Protein AF-A0A3D4M3N5-F1 (afdb_monomer)

Foldseek 3Di:
DPVVVVVVVVVVVVPPPPDDDDLPPQDWDWDAPDPRPFIATDGDDDDPFDKDKDKDFDDKQAPPVVRFIKTKIKIWIWTWDWDDDPFKIKIKIKIWIKIWIDRRVVSDTPDIDTFKIKIWMWMGGNPDPWPTDIDIWIGGWDWDDDNQWIKIFDRDGPPGPQDQTPVRDGDDDDDDDDPPSDGAIWTDDPNDTDGDQLLVLLVVLVVVCVVVVNPRVDPNSLRSNLSSLVPAQEDADLVSLLSLVCCLFPVPVPPRPCNVSSLNHLLSHPPSNLVSLVVDLVVDDPPDDCPDGPNVCSVVSNCVSVVVPPPD

Secondary structure (DSSP, 8-state):
--SHHHHHHHHHGGGS---SS-TT---EEEEEEGGGTEEEEEEPPP-SSEEEEEEEEEEEEEETTTTEEEEEEEEEEEEEEEEEETTEEEEEEEEEEEEEEEETTTTEEEEEEEEEEEEEEEEEESSS-PPPEEEEEEEEEEEEEETTEEEEEEEEEPPP--PBPTTS-B-PPPP---S-SS---EEEETTEEEEPPHHHHHHHHHHHHHHTTTTT--HHHHHHHHHHHHH-----SHHHHHHHHHHHHHS-TTT-TTHHHHHHHHHHTTTHHHHHHHHHHHT--TT--TTSTTTTHHHHHHHHHHHTT---

Nearest PDB structures (foldseek):
  7jmv-assembly1_A  TM=3.898E-01  e=4.113E+00  Madurella mycetomatis
  3aeh-assembly2_B  TM=3.696E-01  e=8.726E+00  Escherichia coli
  7ye4-assembly1_P  TM=2.125E-01  e=1.482E+00  Escherichia coli O157:H7
  4rlc-assembly1_A  TM=2.153E-01  e=6.321E+00  Pseudomonas aeruginosa

pLDDT: mean 70.07, std 19.37, range [29.98, 97.25]

Solvent-accessible surface area (backbone atoms only — not comparable to full-atom values): 18674 Å² total; per-residue (Å²): 144,75,68,73,70,59,54,59,57,56,66,68,58,71,82,77,78,89,83,81,91,60,101,79,61,76,53,66,49,75,48,68,42,84,92,67,76,43,75,46,78,42,85,50,78,93,63,102,43,55,71,49,72,49,78,39,83,76,52,71,50,73,40,80,91,76,73,48,57,35,38,32,30,44,33,44,34,44,31,47,37,75,51,81,54,100,47,34,40,39,42,39,42,35,37,40,31,30,44,35,33,28,34,66,93,74,71,38,80,74,46,74,48,78,37,32,39,42,38,40,40,41,40,42,46,80,80,50,101,56,78,71,47,68,52,72,47,49,37,51,43,46,74,41,82,50,101,90,44,46,41,38,31,58,72,44,71,53,80,75,78,76,66,64,46,102,84,72,49,72,79,80,78,87,84,89,81,75,75,74,97,62,75,60,42,33,38,66,56,96,94,41,76,45,76,50,56,44,66,60,49,43,51,51,54,51,53,51,30,66,73,52,72,54,78,60,78,40,70,57,53,54,50,43,41,49,54,28,54,71,71,52,60,65,60,82,54,63,68,61,47,43,49,51,51,48,41,63,47,66,49,59,69,88,80,42,85,56,54,64,55,54,51,50,26,41,61,62,15,59,68,54,36,52,54,33,48,53,51,49,63,73,62,63,58,90,89,60,46,79,89,37,80,55,57,36,48,50,62,56,53,45,47,57,67,59,63,72,75,73,87,120

Radius of gyration: 26.59 Å; Cα contacts (8 Å, |Δi|>4): 457; chains: 1; bounding box: 62×64×74 Å

Structure (mmCIF, N/CA/C/O backbone):
data_AF-A0A3D4M3N5-F1
#
_entry.id   AF-A0A3D4M3N5-F1
#
loop_
_atom_site.group_PDB
_atom_site.id
_atom_site.type_symbol
_atom_site.label_atom_id
_atom_site.label_alt_id
_atom_site.label_comp_id
_atom_site.label_asym_id
_atom_site.label_entity_id
_atom_site.label_seq_id
_atom_site.pdbx_PDB_ins_code
_atom_site.Cartn_x
_atom_site.Cartn_y
_atom_site.Cartn_z
_atom_site.occupancy
_atom_site.B_iso_or_equiv
_atom_site.auth_seq_id
_atom_site.auth_comp_id
_atom_site.auth_asym_id
_atom_site.auth_atom_id
_atom_site.pdbx_PDB_model_num
ATOM 1 N N . MET A 1 1 ? 1.320 -41.529 -36.536 1.00 43.53 1 MET A N 1
ATOM 2 C CA . MET A 1 1 ? 2.308 -41.116 -35.511 1.00 43.53 1 MET A CA 1
ATOM 3 C C . MET A 1 1 ? 3.563 -40.499 -36.162 1.00 43.53 1 MET A C 1
ATOM 5 O O . MET A 1 1 ? 4.662 -40.998 -35.994 1.00 43.53 1 MET A O 1
ATOM 9 N N . ARG A 1 2 ? 3.397 -39.430 -36.959 1.00 34.03 2 ARG A N 1
ATOM 10 C CA . ARG A 1 2 ? 4.489 -38.618 -37.557 1.00 34.03 2 ARG A CA 1
ATOM 11 C C . ARG A 1 2 ? 4.171 -37.109 -37.591 1.00 34.03 2 ARG A C 1
ATOM 13 O O . ARG A 1 2 ? 4.996 -36.324 -38.026 1.00 34.03 2 ARG A O 1
ATOM 20 N N . ILE A 1 3 ? 2.996 -36.708 -37.096 1.00 36.28 3 ILE A N 1
ATOM 21 C CA . ILE A 1 3 ? 2.504 -35.318 -37.125 1.00 36.28 3 ILE A CA 1
ATOM 22 C C . ILE A 1 3 ? 2.795 -34.582 -35.802 1.00 36.28 3 ILE A C 1
ATOM 24 O O . ILE A 1 3 ? 2.914 -33.365 -35.788 1.00 36.28 3 ILE A O 1
ATOM 28 N N . ILE A 1 4 ? 3.022 -35.310 -34.701 1.00 36.09 4 ILE A N 1
ATOM 29 C CA . ILE A 1 4 ? 3.271 -34.707 -33.378 1.00 36.09 4 ILE A CA 1
ATOM 30 C C . ILE A 1 4 ? 4.704 -34.151 -33.250 1.00 36.09 4 ILE A C 1
ATOM 32 O O . ILE A 1 4 ? 4.926 -33.217 -32.491 1.00 36.09 4 ILE A O 1
ATOM 36 N N . LEU A 1 5 ? 5.664 -34.638 -34.047 1.00 32.66 5 LEU A N 1
ATOM 37 C CA . LEU A 1 5 ? 7.053 -34.151 -34.000 1.00 32.66 5 LEU A CA 1
ATOM 38 C C . LEU A 1 5 ? 7.293 -32.855 -34.802 1.00 32.66 5 LEU A C 1
ATOM 40 O O . LEU A 1 5 ? 8.314 -32.208 -34.612 1.00 32.66 5 LEU A O 1
ATOM 44 N N . LEU A 1 6 ? 6.368 -32.463 -35.688 1.00 32.22 6 LEU A N 1
ATOM 45 C CA . LEU A 1 6 ? 6.485 -31.232 -36.485 1.00 32.22 6 LEU A CA 1
ATOM 46 C C . LEU A 1 6 ? 5.924 -29.998 -35.758 1.00 32.22 6 LEU A C 1
ATOM 48 O O . LEU A 1 6 ? 6.391 -28.891 -36.008 1.00 32.22 6 LEU A O 1
ATOM 52 N N . LEU A 1 7 ? 4.992 -30.176 -34.810 1.00 30.42 7 LEU A N 1
ATOM 53 C CA . LEU A 1 7 ? 4.483 -29.067 -33.991 1.00 30.42 7 LEU A CA 1
ATOM 54 C C . LEU A 1 7 ? 5.461 -28.639 -32.886 1.00 30.42 7 LEU A C 1
ATOM 56 O O . LEU A 1 7 ? 5.525 -27.456 -32.561 1.00 30.42 7 LEU A O 1
ATOM 60 N N . SER A 1 8 ? 6.261 -29.558 -32.340 1.00 33.53 8 SER A N 1
ATOM 61 C CA . SER A 1 8 ? 7.266 -29.213 -31.326 1.00 33.53 8 SER A CA 1
ATOM 62 C C . SER A 1 8 ? 8.456 -28.440 -31.907 1.00 33.53 8 SER A C 1
ATOM 64 O O . SER A 1 8 ? 9.025 -27.609 -31.207 1.00 33.53 8 SER A O 1
ATOM 66 N N . CYS A 1 9 ? 8.791 -28.612 -33.192 1.00 30.52 9 CYS A N 1
ATOM 67 C CA . CYS A 1 9 ? 9.812 -27.783 -33.847 1.00 30.52 9 CYS A CA 1
ATOM 68 C C . CYS A 1 9 ? 9.324 -26.361 -34.176 1.00 30.52 9 CYS A C 1
ATOM 70 O O . CYS A 1 9 ? 10.137 -25.443 -34.171 1.00 30.52 9 CYS A O 1
ATOM 72 N N . PHE A 1 10 ? 8.019 -26.149 -34.391 1.00 31.67 10 PHE A N 1
ATOM 73 C CA . PHE A 1 10 ? 7.458 -24.815 -34.659 1.00 31.67 10 PHE A CA 1
ATOM 74 C C . PHE A 1 10 ? 7.277 -23.954 -33.398 1.00 31.67 10 PHE A C 1
ATOM 76 O O . PHE A 1 10 ? 7.273 -22.727 -33.478 1.00 31.67 10 PHE A O 1
ATOM 83 N N . LEU A 1 11 ? 7.148 -24.574 -32.222 1.00 31.67 11 LEU A N 1
ATOM 84 C CA . LEU A 1 11 ? 7.019 -23.844 -30.954 1.00 31.67 11 LEU A CA 1
ATOM 85 C C . LEU A 1 11 ? 8.368 -23.379 -30.388 1.00 31.67 11 LEU A C 1
ATOM 87 O O . LEU A 1 11 ? 8.406 -22.391 -29.664 1.00 31.67 11 LEU A O 1
ATOM 91 N N . VAL A 1 12 ? 9.479 -24.018 -30.768 1.00 31.45 12 VAL A N 1
ATOM 92 C CA . VAL A 1 12 ? 10.830 -23.591 -30.353 1.00 31.45 12 VAL A CA 1
ATOM 93 C C . VAL A 1 12 ? 11.428 -22.554 -31.320 1.00 31.45 12 VAL A C 1
ATOM 95 O O . VAL A 1 12 ? 12.315 -21.798 -30.938 1.00 31.45 12 VAL A O 1
ATOM 98 N N . SER A 1 13 ? 10.914 -22.432 -32.551 1.00 32.66 13 SER A N 1
ATOM 99 C CA . SER A 1 13 ? 11.408 -21.458 -33.540 1.00 32.66 13 SER A CA 1
ATOM 100 C C . SER A 1 13 ? 10.752 -20.073 -3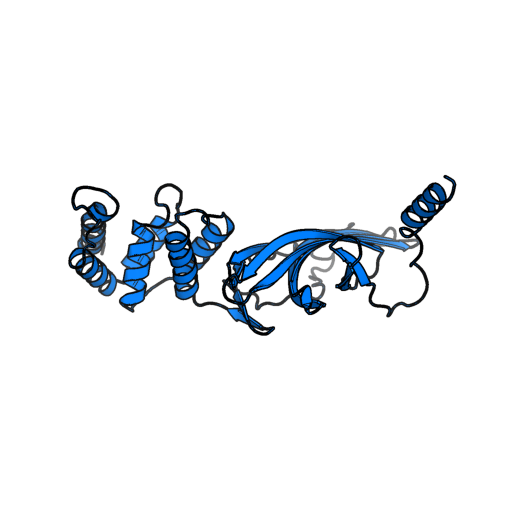3.476 1.00 32.66 13 SER A C 1
ATOM 102 O O . SER A 1 13 ? 11.202 -19.165 -34.167 1.00 32.66 13 SER A O 1
ATOM 104 N N . ASN A 1 14 ? 9.716 -19.873 -32.655 1.00 31.81 14 ASN A N 1
ATOM 105 C CA . ASN A 1 14 ? 9.062 -18.563 -32.516 1.00 31.81 14 ASN A CA 1
ATOM 106 C C . ASN A 1 14 ? 9.708 -17.645 -31.464 1.00 31.81 14 ASN A C 1
ATOM 108 O O . ASN A 1 14 ? 9.231 -16.534 -31.256 1.00 31.81 14 ASN A O 1
ATOM 112 N N . TYR A 1 15 ? 10.816 -18.057 -30.838 1.00 38.38 15 TYR A N 1
ATOM 113 C CA . TYR A 1 15 ? 11.542 -17.210 -29.884 1.00 38.38 15 TYR A CA 1
ATOM 114 C C . TYR A 1 15 ? 12.611 -16.304 -30.526 1.00 38.38 15 TYR A C 1
ATOM 116 O O . TYR A 1 15 ? 13.228 -15.509 -29.823 1.00 38.38 15 TYR A O 1
ATOM 124 N N . THR A 1 16 ? 12.860 -16.387 -31.841 1.00 39.41 16 THR A N 1
ATOM 125 C CA . THR A 1 16 ? 14.037 -15.726 -32.447 1.00 39.41 16 THR A CA 1
ATOM 126 C C . THR A 1 16 ? 13.825 -15.036 -33.796 1.00 39.41 16 THR A C 1
ATOM 128 O O . THR A 1 16 ? 14.804 -14.826 -34.501 1.00 39.41 16 THR A O 1
ATOM 131 N N . PHE A 1 17 ? 12.616 -14.599 -34.170 1.00 40.62 17 PHE A N 1
ATOM 132 C CA . 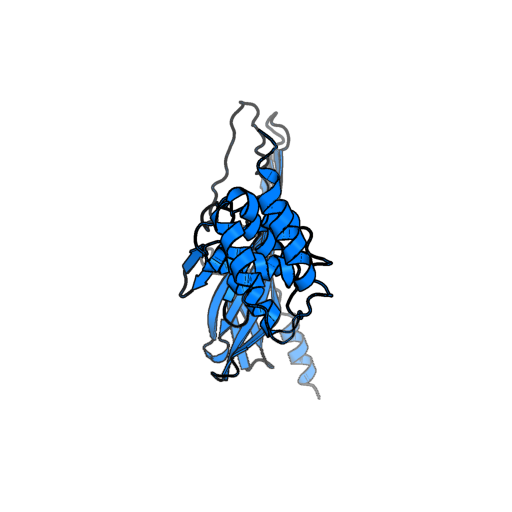PHE A 1 17 ? 12.462 -13.766 -35.379 1.00 40.62 17 PHE A CA 1
ATOM 133 C C . PHE A 1 17 ? 11.306 -12.748 -35.298 1.00 40.62 17 PHE A C 1
ATOM 135 O O . PHE A 1 17 ? 10.293 -12.854 -35.977 1.00 40.62 17 PHE A O 1
ATOM 142 N N . SER A 1 18 ? 11.484 -11.704 -34.484 1.00 35.44 18 SER A N 1
ATOM 143 C CA . SER A 1 18 ? 10.856 -10.387 -34.716 1.00 35.44 18 SER A CA 1
ATOM 144 C C . SER A 1 18 ? 11.834 -9.252 -34.385 1.00 35.44 18 SER A C 1
ATOM 146 O O . SER A 1 18 ? 11.548 -8.276 -33.698 1.00 35.44 18 SER A O 1
ATOM 148 N N . GLN A 1 19 ? 13.062 -9.387 -34.873 1.00 40.91 19 GLN A N 1
ATOM 149 C CA . GLN A 1 19 ? 13.983 -8.265 -34.969 1.00 40.91 19 GLN A CA 1
ATOM 150 C C . GLN A 1 19 ? 14.217 -8.048 -36.450 1.00 40.91 19 GLN A C 1
ATOM 152 O O . GLN A 1 19 ? 14.911 -8.850 -37.050 1.00 40.91 19 GLN A O 1
ATOM 157 N N . PHE A 1 20 ? 13.537 -7.072 -37.047 1.00 38.12 20 PHE A N 1
ATOM 158 C CA . PHE A 1 20 ? 14.061 -6.150 -38.058 1.00 38.12 20 PHE A CA 1
ATOM 159 C C . PHE A 1 20 ? 12.901 -5.326 -38.649 1.00 38.12 20 PHE A C 1
ATOM 161 O O . PHE A 1 20 ? 11.879 -5.865 -39.060 1.00 38.12 20 PHE A O 1
ATOM 168 N N . THR A 1 21 ? 13.126 -4.007 -38.654 1.00 37.22 21 THR A N 1
ATOM 169 C CA . THR A 1 21 ? 12.448 -2.942 -39.417 1.00 37.22 21 THR A CA 1
ATOM 170 C C . THR A 1 21 ? 11.012 -2.552 -39.050 1.00 37.22 21 THR A C 1
ATOM 172 O O . THR A 1 21 ? 10.111 -2.721 -39.860 1.00 37.22 21 THR A O 1
ATOM 175 N N . ASP A 1 22 ? 10.836 -1.915 -37.888 1.00 36.53 22 ASP A N 1
ATOM 176 C CA . ASP A 1 22 ? 10.133 -0.620 -37.781 1.00 36.53 22 ASP A CA 1
ATOM 177 C C . ASP A 1 22 ? 10.460 0.025 -36.411 1.00 36.53 22 ASP A C 1
ATOM 179 O O . ASP A 1 22 ? 10.082 -0.547 -35.382 1.00 36.53 22 ASP A O 1
ATOM 183 N N . PRO A 1 23 ? 11.175 1.170 -36.344 1.00 42.62 23 PRO A N 1
ATOM 184 C CA . PRO A 1 23 ? 11.467 1.862 -35.083 1.00 42.62 23 PRO A CA 1
ATOM 185 C C . PRO A 1 23 ? 10.220 2.425 -34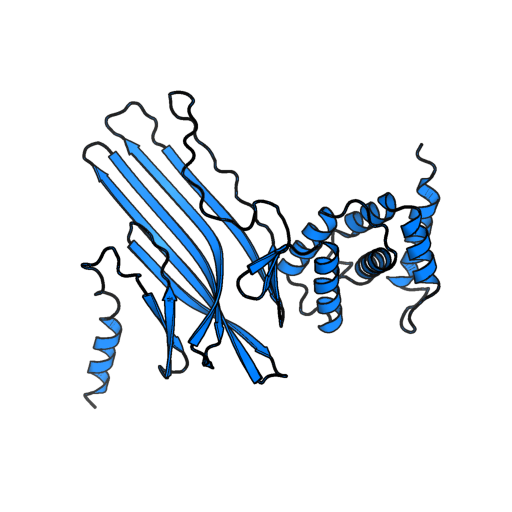.377 1.00 42.62 23 PRO A C 1
ATOM 187 O O . PRO A 1 23 ? 10.342 2.894 -33.249 1.00 42.62 23 PRO A O 1
ATOM 190 N N . HIS A 1 24 ? 9.035 2.348 -34.995 1.00 41.88 24 HIS A N 1
ATOM 191 C CA . HIS A 1 24 ? 7.764 2.763 -34.393 1.00 41.88 24 HIS A CA 1
ATOM 192 C C . HIS A 1 24 ? 6.778 1.616 -34.137 1.00 41.88 24 HIS A C 1
ATOM 194 O O . HIS A 1 24 ? 5.674 1.864 -33.648 1.00 41.88 24 HIS A O 1
ATOM 200 N N . SER A 1 25 ? 7.149 0.358 -34.413 1.00 41.91 25 SER A N 1
ATOM 201 C CA . SER A 1 25 ? 6.315 -0.766 -33.982 1.00 41.91 25 SER A CA 1
ATOM 202 C C . SER A 1 25 ? 6.441 -0.919 -32.468 1.00 41.91 25 SER A C 1
ATOM 204 O O . SER A 1 25 ? 7.484 -1.308 -31.938 1.00 41.91 25 SER A O 1
ATOM 206 N N . THR A 1 26 ? 5.374 -0.572 -31.750 1.00 52.38 26 THR A N 1
ATOM 207 C CA . THR A 1 26 ? 5.229 -0.904 -30.333 1.00 52.38 26 THR A CA 1
ATOM 208 C C . THR A 1 26 ? 5.393 -2.411 -30.231 1.00 52.38 26 THR A C 1
ATOM 210 O O . THR A 1 26 ? 4.543 -3.171 -30.696 1.00 52.38 26 THR A O 1
ATOM 213 N N . LYS A 1 27 ? 6.527 -2.866 -29.694 1.00 59.84 27 LYS A N 1
ATOM 214 C CA . LYS A 1 27 ? 6.731 -4.294 -29.485 1.00 59.84 27 LYS A CA 1
ATOM 215 C C . LYS A 1 27 ? 5.632 -4.745 -28.522 1.00 59.84 27 LYS A C 1
ATOM 217 O O . LYS A 1 27 ? 5.440 -4.149 -27.463 1.00 59.84 27 LYS A O 1
ATOM 222 N N . GLN A 1 28 ? 4.876 -5.760 -28.912 1.00 62.66 28 GLN A N 1
ATOM 223 C CA . GLN A 1 28 ? 3.835 -6.340 -28.074 1.00 62.66 28 GLN A CA 1
ATOM 224 C C . GLN A 1 28 ? 4.290 -7.727 -27.645 1.00 62.66 28 GLN A C 1
ATOM 226 O O . GLN A 1 28 ? 4.681 -8.548 -28.476 1.00 62.66 28 GLN A O 1
ATOM 231 N N . LEU A 1 29 ? 4.257 -7.978 -26.341 1.00 73.44 29 LEU A N 1
ATOM 232 C CA . LEU A 1 29 ? 4.400 -9.322 -25.798 1.00 73.44 29 LEU A CA 1
ATOM 233 C C . LEU A 1 29 ? 3.002 -9.932 -25.720 1.00 73.44 29 LEU A C 1
ATOM 235 O O . LEU A 1 29 ? 2.067 -9.245 -25.318 1.00 73.44 29 LEU A O 1
ATOM 239 N N . PHE A 1 30 ? 2.843 -11.202 -26.084 1.00 72.69 30 PHE A N 1
ATOM 240 C CA . PHE A 1 30 ? 1.561 -11.882 -25.939 1.00 72.69 30 PHE A CA 1
ATOM 241 C C . PHE A 1 30 ? 1.621 -12.953 -24.852 1.00 72.69 30 PHE A C 1
ATOM 243 O O . PHE A 1 30 ? 2.609 -13.673 -24.726 1.00 72.69 30 PHE A O 1
ATOM 250 N N . TYR A 1 31 ? 0.545 -13.070 -24.080 1.00 74.00 31 TYR A N 1
ATOM 251 C CA . TYR A 1 31 ? 0.346 -14.152 -23.116 1.00 74.00 31 TYR A CA 1
ATOM 252 C C . TYR A 1 31 ? -0.880 -14.955 -23.529 1.00 74.00 31 TYR A C 1
ATOM 254 O O . TYR A 1 31 ? -1.932 -14.374 -23.793 1.00 74.00 31 TYR A O 1
ATOM 262 N N . THR A 1 32 ? -0.749 -16.279 -23.576 1.00 70.38 32 THR A N 1
ATOM 263 C CA . THR A 1 32 ? -1.859 -17.194 -23.855 1.00 70.38 32 THR A CA 1
ATOM 264 C C . THR A 1 32 ? -2.346 -17.820 -22.552 1.00 70.38 32 THR A C 1
ATOM 266 O O . THR A 1 32 ? -1.618 -18.543 -21.874 1.00 70.38 32 THR A O 1
ATOM 269 N N . TYR A 1 33 ? -3.595 -17.539 -22.192 1.00 67.12 33 TYR A N 1
ATOM 270 C CA . TYR A 1 33 ? -4.273 -18.144 -21.051 1.00 67.12 33 TYR A CA 1
ATOM 271 C C . TYR A 1 33 ? -5.139 -19.331 -21.504 1.00 67.12 33 TYR A C 1
ATOM 273 O O . TYR A 1 33 ? -5.623 -19.370 -22.637 1.00 67.12 33 TYR A O 1
ATOM 281 N N . ASN A 1 34 ? -5.319 -20.313 -20.612 1.00 63.12 34 ASN A N 1
ATOM 282 C CA . ASN A 1 34 ? -6.232 -21.452 -20.778 1.00 63.12 34 ASN A CA 1
ATOM 283 C C . ASN A 1 34 ? -6.088 -22.236 -22.105 1.00 63.12 34 ASN A C 1
ATOM 285 O O . ASN A 1 34 ? -7.050 -22.447 -22.838 1.00 63.12 34 ASN A O 1
ATOM 289 N N . GLY A 1 35 ? -4.872 -22.673 -22.444 1.00 58.66 35 GLY A N 1
ATOM 290 C CA . GLY A 1 35 ? -4.667 -23.555 -23.602 1.00 58.66 35 GLY A CA 1
ATOM 291 C C . GLY A 1 35 ? -4.898 -22.888 -24.966 1.00 58.66 35 GLY A C 1
ATOM 292 O O . GLY A 1 35 ? -5.297 -23.571 -25.907 1.00 58.66 35 GLY A O 1
ATOM 293 N N . ASN A 1 36 ? -4.599 -21.585 -25.073 1.00 61.41 36 ASN A N 1
ATOM 294 C CA . ASN A 1 36 ? -4.666 -20.739 -26.279 1.00 61.41 36 ASN A CA 1
ATOM 295 C C . ASN A 1 36 ? -6.046 -20.154 -26.638 1.00 61.41 36 ASN A C 1
ATOM 297 O O . ASN A 1 36 ? -6.207 -19.678 -27.762 1.00 61.41 36 ASN A O 1
ATOM 301 N N . SER A 1 37 ? -7.039 -20.156 -25.739 1.00 62.22 37 SER A N 1
ATOM 302 C CA . SER A 1 37 ? -8.336 -19.512 -26.028 1.00 62.22 37 SER A CA 1
ATOM 303 C C . SER A 1 37 ? -8.280 -17.989 -25.908 1.00 62.22 37 SER A C 1
ATOM 305 O O . SER A 1 37 ? -8.913 -17.278 -26.692 1.00 62.22 37 SER A O 1
ATOM 307 N N . ASP A 1 38 ? -7.491 -17.482 -24.958 1.00 71.12 38 ASP A N 1
ATOM 308 C CA . ASP A 1 38 ? -7.439 -16.059 -24.643 1.00 71.12 38 ASP A CA 1
ATOM 309 C C . ASP A 1 38 ? -6.014 -15.532 -24.690 1.00 71.12 38 ASP A C 1
ATOM 311 O O . ASP A 1 38 ? -5.168 -15.865 -23.861 1.00 71.12 38 ASP A O 1
ATOM 315 N N . THR A 1 39 ? -5.759 -14.700 -25.697 1.00 76.38 39 THR A N 1
ATOM 316 C CA . THR A 1 39 ? -4.487 -14.006 -25.884 1.00 76.38 39 THR A CA 1
ATOM 317 C C . THR A 1 39 ? -4.612 -12.570 -25.397 1.00 76.38 39 THR A C 1
ATOM 319 O O . THR A 1 39 ? -5.476 -11.826 -25.869 1.00 76.38 39 THR A O 1
ATOM 322 N N . LEU A 1 40 ? -3.736 -12.182 -24.476 1.00 78.44 40 LEU A N 1
ATOM 323 C CA . LEU A 1 40 ? -3.540 -10.800 -24.050 1.00 78.44 40 LEU A CA 1
ATOM 324 C C . LEU A 1 40 ? -2.308 -10.202 -24.726 1.00 78.44 40 LEU A C 1
ATOM 326 O O . LEU A 1 40 ? -1.331 -10.915 -24.945 1.00 78.44 40 LEU A O 1
ATOM 330 N N . PHE A 1 41 ? -2.341 -8.896 -24.992 1.00 78.31 41 PHE A N 1
ATOM 331 C CA . PHE A 1 41 ? -1.227 -8.141 -25.566 1.00 78.31 41 PHE A CA 1
ATOM 332 C C . PHE A 1 41 ? -0.724 -7.113 -24.554 1.00 78.31 41 PHE A C 1
ATOM 334 O O . PHE A 1 41 ? -1.454 -6.208 -24.161 1.00 78.31 41 PHE A O 1
ATOM 341 N N . PHE A 1 42 ? 0.532 -7.254 -24.153 1.00 77.50 42 PHE A N 1
ATOM 342 C CA . PHE A 1 42 ? 1.209 -6.399 -23.190 1.00 77.50 42 PHE A CA 1
ATOM 343 C C . PHE A 1 42 ? 2.060 -5.380 -23.936 1.00 77.50 42 PHE A C 1
ATOM 345 O O . PHE A 1 42 ? 2.840 -5.735 -24.827 1.00 77.50 42 PHE A O 1
ATOM 352 N N . ASN A 1 43 ? 1.964 -4.119 -23.522 1.00 75.94 43 ASN A N 1
ATOM 353 C CA . ASN A 1 43 ? 2.835 -3.070 -24.036 1.00 75.94 43 ASN A CA 1
ATOM 354 C C . ASN A 1 43 ? 4.260 -3.292 -23.528 1.00 75.94 43 ASN A C 1
ATOM 356 O O . ASN A 1 43 ? 4.483 -3.414 -22.321 1.00 75.94 43 ASN A O 1
ATOM 360 N N . ILE A 1 44 ? 5.236 -3.337 -24.426 1.00 76.19 44 ILE A N 1
ATOM 361 C CA . ILE A 1 44 ? 6.646 -3.371 -24.045 1.00 76.19 44 ILE A CA 1
ATOM 362 C C . ILE A 1 44 ? 7.116 -1.918 -23.858 1.00 76.19 44 ILE A C 1
ATOM 364 O O . ILE A 1 44 ? 6.842 -1.094 -24.731 1.00 76.19 44 ILE A O 1
ATOM 368 N N . PRO A 1 45 ? 7.791 -1.578 -22.742 1.00 73.69 45 PRO A N 1
ATOM 369 C CA . PRO A 1 45 ? 8.355 -0.246 -22.550 1.00 73.69 45 PRO A CA 1
ATOM 370 C C . PRO A 1 45 ? 9.254 0.157 -23.720 1.00 73.69 45 PRO A C 1
ATOM 372 O O . PRO A 1 45 ? 10.049 -0.652 -24.206 1.00 73.69 45 PRO A O 1
ATOM 375 N N . GLU A 1 46 ? 9.155 1.412 -24.151 1.00 73.94 46 GLU A N 1
ATOM 376 C CA . GLU A 1 46 ? 10.076 1.947 -25.148 1.00 73.94 46 GLU A CA 1
ATOM 377 C C . GLU A 1 46 ? 11.487 2.008 -24.555 1.00 73.94 46 GLU A C 1
ATOM 379 O O . GLU A 1 46 ? 11.740 2.666 -23.546 1.00 73.94 46 GLU A O 1
ATOM 384 N N . PHE A 1 47 ? 12.413 1.287 -25.181 1.00 73.38 47 PHE A N 1
ATOM 385 C CA . PHE A 1 47 ? 13.812 1.248 -24.789 1.00 73.38 47 PHE A CA 1
ATOM 386 C C . PHE A 1 47 ? 14.674 1.195 -26.046 1.00 73.38 47 PHE A C 1
ATOM 388 O O . PHE A 1 47 ? 14.434 0.380 -26.937 1.00 73.38 47 PHE A O 1
ATOM 395 N N . ASN A 1 48 ? 15.709 2.035 -26.105 1.00 70.44 48 ASN A N 1
ATOM 396 C CA . ASN A 1 48 ? 16.605 2.154 -27.264 1.00 70.44 48 ASN A CA 1
ATOM 397 C C . ASN A 1 48 ? 17.558 0.954 -27.448 1.00 70.44 48 ASN A C 1
ATOM 399 O O . ASN A 1 48 ? 18.503 1.031 -28.230 1.00 70.44 48 ASN A O 1
ATOM 403 N N . GLY A 1 49 ? 17.323 -0.155 -26.744 1.00 80.25 49 GLY A N 1
ATOM 404 C CA . GLY A 1 49 ? 18.126 -1.370 -26.802 1.00 80.25 49 GLY A CA 1
ATOM 405 C C . GLY A 1 49 ? 17.300 -2.639 -26.981 1.00 80.25 49 GLY A C 1
ATOM 406 O O . GLY A 1 49 ? 16.125 -2.626 -27.357 1.00 80.25 49 GLY A O 1
ATOM 407 N N . LEU A 1 50 ? 17.944 -3.772 -26.711 1.00 80.25 50 LEU A N 1
ATOM 408 C CA . LEU A 1 50 ? 17.259 -5.054 -26.658 1.00 80.25 50 LEU A CA 1
ATOM 409 C C . LEU A 1 50 ? 16.558 -5.160 -25.311 1.00 80.25 50 LEU A C 1
ATOM 411 O O . LEU A 1 50 ? 17.208 -5.031 -24.281 1.00 80.25 50 LEU A O 1
ATOM 415 N N . LEU A 1 51 ? 15.248 -5.387 -25.335 1.00 83.81 51 LEU A N 1
ATOM 416 C CA . LEU A 1 51 ? 14.433 -5.626 -24.150 1.00 83.81 51 LEU A CA 1
ATOM 417 C C . LEU A 1 51 ? 13.789 -7.007 -24.290 1.00 83.81 51 LEU A C 1
ATOM 419 O O . LEU A 1 51 ? 13.126 -7.278 -25.294 1.00 83.81 51 LEU A O 1
ATOM 423 N N . THR A 1 52 ? 13.999 -7.877 -23.310 1.00 86.94 52 THR A N 1
ATOM 424 C CA . THR A 1 52 ? 13.300 -9.156 -23.165 1.00 86.94 52 THR A CA 1
ATOM 425 C C . THR A 1 52 ? 12.333 -9.038 -22.002 1.00 86.94 52 THR A C 1
ATOM 427 O O . THR A 1 52 ? 12.700 -8.517 -20.956 1.00 86.94 52 THR A O 1
ATOM 430 N N . CYS A 1 53 ? 11.090 -9.475 -22.177 1.00 88.94 53 CYS A N 1
ATOM 431 C CA . CYS A 1 53 ? 10.073 -9.390 -21.136 1.00 88.94 53 CYS A CA 1
ATOM 432 C C . CYS A 1 53 ? 9.449 -10.760 -20.901 1.00 88.94 53 CYS A C 1
ATOM 434 O O . CYS A 1 53 ? 9.041 -11.416 -21.856 1.00 88.94 53 CYS A O 1
ATOM 436 N N . ASP A 1 54 ? 9.310 -11.120 -19.632 1.00 89.12 54 ASP A N 1
ATOM 437 C CA . ASP A 1 54 ? 8.588 -12.299 -19.174 1.00 89.12 54 ASP A CA 1
ATOM 438 C C . ASP A 1 54 ? 7.328 -11.854 -18.426 1.00 89.12 54 ASP A C 1
ATOM 440 O O . ASP A 1 54 ? 7.359 -10.876 -17.675 1.00 89.12 54 ASP A O 1
ATOM 444 N N . VAL A 1 55 ? 6.214 -12.559 -18.631 1.00 87.88 55 VAL A N 1
ATOM 445 C CA . VAL A 1 55 ? 4.934 -12.292 -17.958 1.00 87.88 55 VAL A CA 1
ATOM 446 C C . VAL A 1 55 ? 4.501 -13.515 -17.169 1.00 87.88 55 VAL A C 1
ATOM 448 O O . VAL A 1 55 ? 4.454 -14.627 -17.694 1.00 87.88 55 VAL A O 1
ATOM 451 N N . GLN A 1 56 ? 4.133 -13.289 -15.914 1.00 87.62 56 GLN A N 1
ATOM 452 C CA . GLN A 1 56 ? 3.661 -14.307 -14.991 1.00 87.62 56 GLN A CA 1
ATOM 453 C C . GLN A 1 56 ? 2.306 -13.895 -14.413 1.00 87.62 56 GLN A C 1
ATOM 455 O O . GLN A 1 56 ? 2.178 -12.800 -13.877 1.00 87.62 56 GLN A O 1
ATOM 460 N N . LEU A 1 57 ? 1.301 -14.773 -14.482 1.00 85.06 57 LEU A N 1
ATOM 461 C CA . LEU A 1 57 ? 0.087 -14.628 -13.675 1.00 85.06 57 LEU A CA 1
ATOM 462 C C . LEU A 1 57 ? 0.444 -14.937 -12.220 1.00 85.06 57 LEU A C 1
ATOM 464 O O . LEU A 1 57 ? 0.961 -16.017 -11.934 1.00 85.06 57 LEU A O 1
ATOM 468 N N . ILE A 1 58 ? 0.182 -13.998 -11.323 1.00 82.81 58 ILE A N 1
ATOM 469 C CA . ILE A 1 58 ? 0.587 -14.101 -9.917 1.00 82.81 58 ILE A CA 1
ATOM 470 C C . ILE A 1 58 ? -0.593 -14.093 -8.951 1.00 82.81 58 ILE A C 1
ATOM 472 O O . ILE A 1 58 ? -0.443 -14.587 -7.840 1.00 82.81 58 ILE A O 1
ATOM 476 N N . ASP A 1 59 ? -1.746 -13.559 -9.363 1.00 77.56 59 ASP A N 1
ATOM 477 C CA . ASP A 1 59 ? -2.946 -13.531 -8.532 1.00 77.56 59 ASP A CA 1
ATOM 478 C C . ASP A 1 59 ? -4.225 -13.404 -9.375 1.00 77.56 59 ASP A C 1
ATOM 480 O O . ASP A 1 59 ? -4.193 -13.079 -10.568 1.00 77.56 59 ASP A O 1
ATOM 484 N N . THR A 1 60 ? -5.371 -13.689 -8.764 1.00 76.94 60 THR A N 1
ATOM 485 C CA . THR A 1 60 ? -6.705 -13.535 -9.350 1.00 76.94 60 THR A CA 1
ATOM 486 C C . THR A 1 60 ? -7.663 -12.967 -8.309 1.00 76.94 60 THR A C 1
ATOM 488 O O . THR A 1 60 ? -7.876 -13.555 -7.253 1.00 76.94 60 THR A O 1
ATOM 491 N N . ILE A 1 61 ? -8.292 -11.843 -8.639 1.00 71.81 61 ILE A N 1
ATOM 492 C CA . ILE A 1 61 ? -9.265 -11.155 -7.795 1.00 71.81 61 ILE A CA 1
ATOM 493 C C . ILE A 1 61 ? -10.664 -11.58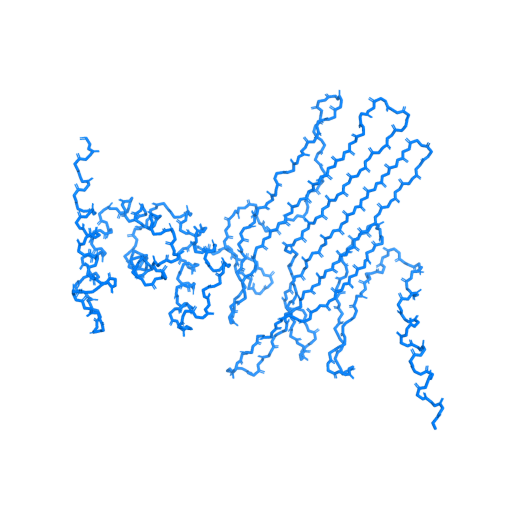0 -8.242 1.00 71.81 61 ILE A C 1
ATOM 495 O O . ILE A 1 61 ? -11.091 -11.279 -9.359 1.00 71.81 61 ILE A O 1
ATOM 499 N N . ASP A 1 62 ? -11.384 -12.291 -7.374 1.00 73.12 62 ASP A N 1
ATOM 500 C CA . ASP A 1 62 ? -12.753 -12.742 -7.641 1.00 73.12 62 ASP A CA 1
ATOM 501 C C . ASP A 1 62 ? -13.780 -11.840 -6.937 1.00 73.12 62 ASP A C 1
ATOM 503 O O . ASP A 1 62 ? -13.880 -11.788 -5.703 1.00 73.12 62 ASP A O 1
ATOM 507 N N . TYR A 1 63 ? -14.584 -11.136 -7.733 1.00 69.12 63 TYR A N 1
ATOM 508 C CA . TYR A 1 63 ? -15.723 -10.361 -7.258 1.00 69.12 63 TYR A CA 1
ATOM 509 C C . TYR A 1 63 ? -16.961 -11.255 -7.219 1.00 69.12 63 TYR A C 1
ATOM 511 O O . TYR A 1 63 ? -17.873 -11.126 -8.036 1.00 69.12 63 TYR A O 1
ATOM 519 N N . THR A 1 64 ? -17.024 -12.132 -6.218 1.00 57.16 64 THR A N 1
ATOM 520 C CA . THR A 1 64 ? -18.082 -13.148 -6.062 1.00 57.16 64 THR A CA 1
ATOM 521 C C . THR A 1 64 ? -19.518 -12.621 -6.165 1.00 57.16 64 THR A C 1
ATOM 523 O O . THR A 1 64 ? -20.415 -13.361 -6.555 1.00 57.16 64 THR A O 1
ATOM 526 N N . GLN A 1 65 ? -19.761 -11.344 -5.851 1.00 58.44 65 GLN A N 1
ATOM 527 C CA . GLN A 1 65 ? -21.087 -10.721 -5.955 1.00 58.44 65 GLN A CA 1
ATOM 528 C C . GLN A 1 65 ? -21.468 -10.289 -7.381 1.00 58.44 65 GLN A C 1
ATOM 530 O O . GLN A 1 65 ? -22.653 -10.220 -7.691 1.00 58.44 65 GLN A O 1
ATOM 535 N N . SER A 1 66 ? -20.494 -9.992 -8.244 1.00 71.06 66 SER A N 1
ATOM 536 C CA . SER A 1 66 ? -20.724 -9.575 -9.635 1.00 71.06 66 SER A CA 1
ATOM 537 C C . SER A 1 66 ? -20.365 -10.657 -10.654 1.00 71.06 66 SER A C 1
ATOM 539 O O . SER A 1 66 ? -20.664 -10.498 -11.835 1.00 71.06 66 SER A O 1
ATOM 541 N N . GLY A 1 67 ? -19.712 -11.740 -10.214 1.00 75.00 67 GLY A N 1
ATOM 542 C CA . GLY A 1 67 ? -19.180 -12.791 -11.083 1.00 75.00 67 GLY A CA 1
ATOM 543 C C . GLY A 1 67 ? -17.991 -12.339 -11.936 1.00 75.00 67 GLY A C 1
ATOM 544 O O . GLY A 1 67 ? -17.561 -13.079 -12.816 1.00 75.00 67 GLY A O 1
ATOM 545 N N . ARG A 1 68 ? -17.466 -11.129 -11.702 1.00 74.31 68 ARG A N 1
ATOM 546 C CA . ARG A 1 68 ? -16.327 -10.569 -12.432 1.00 74.31 68 ARG A CA 1
ATOM 547 C C . ARG A 1 68 ? -15.019 -11.100 -11.853 1.00 74.31 68 ARG A C 1
ATOM 549 O O . ARG A 1 68 ? -14.856 -11.131 -10.635 1.00 74.31 68 ARG A O 1
ATOM 556 N N . LYS A 1 69 ? -14.069 -11.442 -12.723 1.00 78.69 69 LYS A N 1
ATOM 557 C CA . LYS A 1 69 ? -12.707 -11.825 -12.339 1.00 78.69 69 LYS A CA 1
ATOM 558 C C . LYS A 1 69 ? -11.696 -10.862 -12.931 1.00 78.69 69 LYS A C 1
ATOM 560 O O . LYS A 1 69 ? -11.775 -10.511 -14.108 1.00 78.69 69 LYS A O 1
ATOM 565 N N . GLU A 1 70 ? -10.746 -10.447 -12.112 1.00 80.69 70 GLU A N 1
ATOM 566 C CA . GLU A 1 70 ? -9.595 -9.667 -12.545 1.00 80.69 70 GLU A CA 1
ATOM 567 C C . GLU A 1 70 ? -8.321 -10.470 -12.306 1.00 80.69 70 GLU A C 1
ATOM 569 O O . GLU A 1 70 ? -8.206 -11.218 -11.338 1.00 80.69 70 GLU A O 1
ATOM 574 N N . TYR A 1 71 ? -7.366 -10.343 -13.216 1.00 83.00 71 TYR A N 1
ATOM 575 C CA . TYR A 1 71 ? -6.158 -11.156 -13.236 1.00 83.00 71 TYR A CA 1
ATOM 576 C C . TYR A 1 71 ? -4.952 -10.254 -13.084 1.00 83.00 71 TYR A C 1
ATOM 578 O O . TYR A 1 71 ? -4.829 -9.260 -13.803 1.00 83.00 71 TYR A O 1
ATOM 586 N N . VAL A 1 72 ? -4.073 -10.605 -12.152 1.00 79.94 72 VAL A N 1
ATOM 587 C CA . VAL A 1 72 ? -2.894 -9.812 -11.823 1.00 79.94 72 VAL A CA 1
ATOM 588 C C . VAL A 1 72 ? -1.675 -10.481 -12.431 1.00 79.94 72 VAL A C 1
ATOM 590 O O . VAL A 1 72 ? -1.330 -11.617 -12.101 1.00 79.94 72 VAL A O 1
ATOM 593 N N . PHE A 1 73 ? -1.002 -9.754 -13.309 1.00 85.00 73 PHE A N 1
ATOM 594 C CA . PHE A 1 73 ? 0.209 -10.188 -13.978 1.00 85.00 73 PHE A CA 1
ATOM 595 C C . PHE A 1 73 ? 1.414 -9.410 -13.462 1.00 85.00 73 PHE A C 1
ATOM 597 O O . PHE A 1 73 ? 1.357 -8.195 -13.295 1.00 85.00 73 PHE A O 1
ATOM 604 N N . LEU A 1 74 ? 2.525 -10.111 -13.267 1.00 84.38 74 LEU A N 1
ATOM 605 C CA . LEU A 1 74 ? 3.848 -9.539 -13.091 1.00 84.38 74 LEU A CA 1
ATOM 606 C C . LEU A 1 74 ? 4.602 -9.642 -14.414 1.00 84.38 74 LEU A C 1
ATOM 608 O O . LEU A 1 74 ? 4.893 -10.738 -14.890 1.00 84.38 74 LEU A O 1
ATOM 612 N N . LYS A 1 75 ? 4.955 -8.496 -14.986 1.00 88.25 75 LYS A N 1
ATOM 613 C CA . LYS A 1 75 ? 5.823 -8.382 -16.153 1.00 88.25 75 LYS A CA 1
ATOM 614 C C . LYS A 1 75 ? 7.218 -7.968 -15.706 1.00 88.25 75 LYS A C 1
ATOM 616 O O . LYS A 1 75 ? 7.376 -6.913 -15.099 1.00 88.25 75 LYS A O 1
ATOM 621 N N . THR A 1 76 ? 8.226 -8.772 -16.021 1.00 89.44 76 THR A N 1
ATOM 622 C CA . THR A 1 76 ? 9.637 -8.455 -15.768 1.00 89.44 76 THR A CA 1
ATOM 623 C C . THR A 1 76 ? 10.348 -8.274 -17.096 1.00 89.44 76 THR A C 1
ATOM 625 O O . THR A 1 76 ? 10.487 -9.228 -17.851 1.00 89.44 76 THR A O 1
ATOM 628 N N . CYS A 1 77 ? 10.800 -7.058 -17.378 1.00 88.19 77 CYS A N 1
ATOM 629 C CA . CYS A 1 77 ? 11.567 -6.726 -18.567 1.00 88.19 77 CYS A CA 1
ATOM 630 C C . CYS A 1 77 ? 13.038 -6.497 -18.212 1.00 88.19 77 CYS A C 1
ATOM 632 O O . CYS A 1 77 ? 13.341 -5.685 -17.342 1.00 88.19 77 CYS A O 1
ATOM 634 N N . ASN A 1 78 ? 13.948 -7.181 -18.898 1.00 89.94 78 ASN A N 1
ATOM 635 C CA . ASN A 1 78 ? 15.389 -6.985 -18.801 1.00 89.94 78 ASN A CA 1
ATOM 636 C C . ASN A 1 78 ? 15.896 -6.389 -20.112 1.00 89.94 78 ASN A C 1
ATOM 638 O O . ASN A 1 78 ? 15.595 -6.882 -21.198 1.00 89.94 78 ASN A O 1
ATOM 642 N N . GLY A 1 79 ? 16.631 -5.293 -20.005 1.00 87.12 79 GLY A N 1
ATOM 643 C CA . GLY A 1 79 ? 17.101 -4.487 -21.111 1.00 87.12 79 GLY A CA 1
ATOM 644 C C . GLY A 1 79 ? 18.604 -4.374 -21.093 1.00 87.12 79 GLY A C 1
ATOM 645 O O . GLY A 1 79 ? 19.205 -4.160 -20.044 1.00 87.12 79 GLY A O 1
ATOM 646 N N . TRP A 1 80 ? 19.204 -4.483 -22.268 1.00 84.81 80 TRP A N 1
ATOM 647 C CA . TRP A 1 80 ? 20.609 -4.181 -22.449 1.00 84.81 80 TRP A CA 1
ATOM 648 C C . TRP A 1 80 ? 20.804 -3.294 -23.671 1.00 84.81 80 TRP A C 1
ATOM 650 O O . TRP A 1 80 ? 20.258 -3.540 -24.753 1.00 84.81 80 TRP A O 1
ATOM 660 N N . PHE A 1 81 ? 21.592 -2.245 -23.483 1.00 83.06 81 PHE A N 1
ATOM 661 C CA . PHE A 1 81 ? 21.989 -1.327 -24.531 1.00 83.06 81 PHE A CA 1
ATOM 662 C C . PHE A 1 81 ? 23.483 -1.051 -24.422 1.00 83.06 81 PHE A C 1
ATOM 664 O O . PHE A 1 81 ? 23.983 -0.675 -23.365 1.00 83.06 81 PHE A O 1
ATOM 671 N N . GLY A 1 82 ? 24.196 -1.237 -25.529 1.00 80.69 82 GLY A N 1
ATOM 672 C CA . GLY A 1 82 ? 25.617 -0.941 -25.629 1.00 80.69 82 GLY A CA 1
ATOM 673 C C . GLY A 1 82 ? 25.898 -0.059 -26.837 1.00 80.69 82 GLY A C 1
ATOM 674 O O . GLY A 1 82 ? 25.432 -0.365 -27.936 1.00 80.69 82 GLY A O 1
ATOM 675 N N . ARG A 1 83 ? 26.686 1.005 -26.666 1.00 77.94 83 ARG A N 1
ATOM 676 C CA . ARG A 1 83 ? 27.283 1.746 -27.786 1.00 77.94 83 ARG A CA 1
ATOM 677 C C . ARG A 1 83 ? 28.788 1.729 -27.655 1.00 77.94 83 ARG A C 1
ATOM 679 O O . ARG A 1 83 ? 29.324 2.219 -26.671 1.00 77.94 83 ARG A O 1
ATOM 686 N N . ASN A 1 84 ? 29.454 1.249 -28.695 1.00 80.56 84 ASN A N 1
ATOM 687 C CA . ASN A 1 84 ? 30.905 1.268 -28.774 1.00 80.56 84 ASN A CA 1
ATOM 688 C C . ASN A 1 84 ? 31.311 2.222 -29.896 1.00 80.56 84 ASN A C 1
ATOM 690 O O . ASN A 1 84 ? 30.876 2.071 -31.038 1.00 80.56 84 ASN A O 1
ATOM 694 N N . GLY A 1 85 ? 32.138 3.204 -29.565 1.00 78.12 85 GLY A N 1
ATOM 695 C CA . GLY A 1 85 ? 32.820 4.071 -30.515 1.00 78.12 85 GLY A CA 1
ATOM 696 C C . GLY A 1 85 ? 34.331 3.886 -30.432 1.00 78.12 85 GLY A C 1
ATOM 697 O O . GLY A 1 85 ? 34.853 3.269 -29.509 1.00 78.12 85 GLY A O 1
ATOM 698 N N . ALA A 1 86 ? 35.065 4.468 -31.382 1.00 72.38 86 ALA A N 1
ATOM 699 C CA . ALA A 1 86 ? 36.531 4.384 -31.405 1.00 72.38 86 ALA A CA 1
ATOM 700 C C . ALA A 1 86 ? 37.196 4.943 -30.131 1.00 72.38 86 ALA A C 1
ATOM 702 O O . ALA A 1 86 ? 38.311 4.563 -29.790 1.00 72.38 86 ALA A O 1
ATOM 703 N N . THR A 1 87 ? 36.518 5.858 -29.437 1.00 73.31 87 THR A N 1
ATOM 704 C CA . THR A 1 87 ? 37.033 6.549 -28.251 1.00 73.31 87 THR A CA 1
ATOM 705 C C . THR A 1 87 ? 36.090 6.472 -27.057 1.00 73.31 87 THR A C 1
ATOM 707 O O . THR A 1 87 ? 36.350 7.147 -26.062 1.00 73.31 87 THR A O 1
ATOM 710 N N . PHE A 1 88 ? 35.010 5.686 -27.128 1.00 71.12 88 PHE A N 1
ATOM 711 C CA . PHE A 1 88 ? 34.059 5.561 -26.027 1.00 71.12 88 PHE A CA 1
ATOM 712 C C . PHE A 1 88 ? 33.362 4.198 -25.974 1.00 71.12 88 PHE A C 1
ATOM 714 O O . PHE A 1 88 ? 33.231 3.526 -26.994 1.00 71.12 88 PHE A O 1
ATOM 721 N N . SER A 1 89 ? 32.901 3.813 -24.786 1.00 74.25 89 SER A N 1
ATOM 722 C CA . SER A 1 89 ? 32.069 2.631 -24.554 1.00 74.25 89 SER A CA 1
ATOM 723 C C . SER A 1 89 ? 30.980 2.988 -23.552 1.00 74.25 89 SER A C 1
ATOM 725 O O . SER A 1 89 ? 31.290 3.428 -22.446 1.00 74.25 89 SER A O 1
ATOM 727 N N . ASP A 1 90 ? 29.728 2.767 -23.934 1.00 73.31 90 ASP A N 1
ATOM 728 C CA . ASP A 1 90 ? 28.557 3.007 -23.099 1.00 73.31 90 ASP A CA 1
ATOM 729 C C . ASP A 1 90 ? 27.841 1.677 -22.909 1.00 73.31 90 ASP A C 1
ATOM 731 O O . ASP A 1 90 ? 27.476 1.032 -23.895 1.00 73.31 90 ASP A O 1
ATOM 735 N N . HIS A 1 91 ? 27.587 1.294 -21.664 1.00 78.56 91 HIS A N 1
ATOM 736 C CA . HIS A 1 91 ? 26.764 0.136 -21.334 1.00 78.56 91 HIS A CA 1
ATOM 737 C C . HIS A 1 91 ? 25.646 0.559 -20.401 1.00 78.56 91 HIS A C 1
ATOM 739 O O . HIS A 1 91 ? 25.903 1.212 -19.394 1.00 78.56 91 HIS A O 1
ATOM 745 N N . VAL A 1 92 ? 24.424 0.169 -20.743 1.00 74.94 92 VAL A N 1
ATOM 746 C CA . VAL A 1 92 ? 23.226 0.371 -19.939 1.00 74.94 92 VAL A CA 1
ATOM 747 C C . VAL A 1 92 ? 22.544 -0.975 -19.753 1.00 74.94 92 VAL A C 1
ATOM 749 O O . VAL A 1 92 ? 22.164 -1.625 -20.730 1.00 74.94 92 VAL A O 1
ATOM 752 N N . GLU A 1 93 ? 22.383 -1.380 -18.500 1.00 81.44 93 GLU A N 1
ATOM 753 C CA . GLU A 1 93 ? 21.529 -2.496 -18.106 1.00 81.44 93 GLU A CA 1
ATOM 754 C C . GLU A 1 93 ? 20.293 -1.942 -17.404 1.00 81.44 93 GLU A C 1
ATOM 756 O O . GLU A 1 93 ? 20.372 -1.013 -16.599 1.00 81.44 93 GLU A O 1
ATOM 761 N N . LEU A 1 94 ? 19.145 -2.510 -17.741 1.00 82.31 94 LEU A N 1
ATOM 762 C CA . LEU A 1 94 ? 17.849 -2.069 -17.274 1.00 82.31 94 LEU A CA 1
ATOM 763 C C . LEU A 1 94 ? 17.044 -3.272 -16.795 1.00 82.31 94 LEU A C 1
ATOM 765 O O . LEU A 1 94 ? 16.905 -4.252 -17.519 1.00 82.31 94 LEU A O 1
ATOM 769 N N . ARG A 1 95 ? 16.438 -3.190 -15.616 1.00 84.44 95 ARG A N 1
ATOM 770 C CA . ARG A 1 95 ? 15.427 -4.152 -15.173 1.00 84.44 95 ARG A CA 1
ATOM 771 C C . ARG A 1 95 ? 14.180 -3.407 -14.741 1.00 84.44 95 ARG A C 1
ATOM 773 O O . ARG A 1 95 ? 14.230 -2.624 -13.805 1.00 84.44 95 ARG A O 1
ATOM 780 N N . ILE A 1 96 ? 13.065 -3.674 -15.408 1.00 82.00 96 ILE A N 1
ATOM 781 C CA . ILE A 1 96 ? 11.755 -3.089 -15.123 1.00 82.00 96 ILE A CA 1
ATOM 782 C C . ILE A 1 96 ? 10.839 -4.200 -14.634 1.00 82.00 96 ILE A C 1
ATOM 784 O O . ILE A 1 96 ? 10.689 -5.216 -15.311 1.00 82.00 96 ILE A O 1
ATOM 788 N N . LYS A 1 97 ? 10.174 -3.998 -13.499 1.00 82.50 97 LYS A N 1
ATOM 789 C CA . LYS A 1 97 ? 9.055 -4.845 -13.085 1.00 82.50 97 LYS A CA 1
ATOM 790 C C . LYS A 1 97 ? 7.767 -4.037 -13.060 1.00 82.50 97 LYS A C 1
ATOM 792 O O . LYS A 1 97 ? 7.711 -2.970 -12.451 1.00 82.50 97 LYS A O 1
ATOM 797 N N . THR A 1 98 ? 6.729 -4.566 -13.691 1.00 81.69 98 THR A N 1
ATOM 798 C CA . THR A 1 98 ? 5.425 -3.921 -13.842 1.00 81.69 98 THR A CA 1
ATOM 799 C C . THR A 1 98 ? 4.329 -4.891 -13.422 1.00 81.69 98 THR A C 1
ATOM 801 O O . THR A 1 98 ? 4.287 -6.014 -13.917 1.00 81.69 98 THR A O 1
ATOM 804 N N . TYR A 1 99 ? 3.433 -4.464 -12.536 1.00 79.62 99 TYR A N 1
ATOM 805 C CA . TYR A 1 99 ? 2.169 -5.162 -12.313 1.00 79.62 99 TYR A CA 1
ATOM 806 C C . TYR A 1 99 ? 1.146 -4.678 -13.328 1.00 79.62 99 TYR A C 1
ATOM 808 O O . TYR A 1 99 ? 1.039 -3.475 -13.561 1.00 79.62 99 TYR A O 1
ATOM 816 N N . GLU A 1 100 ? 0.369 -5.588 -13.897 1.00 82.31 100 GLU A N 1
ATOM 817 C CA . GLU A 1 100 ? -0.777 -5.253 -14.733 1.00 82.31 100 GLU A CA 1
ATOM 818 C C . GLU A 1 100 ? -2.013 -6.011 -14.268 1.00 82.31 100 GLU A C 1
ATOM 820 O O . GLU A 1 100 ? -1.937 -7.208 -14.004 1.00 82.31 100 GLU A O 1
ATOM 825 N N . ILE A 1 101 ? -3.153 -5.324 -14.187 1.00 77.94 101 ILE A N 1
ATOM 826 C CA . ILE A 1 101 ? -4.437 -5.946 -13.849 1.00 77.94 101 ILE A CA 1
ATOM 827 C C . ILE A 1 101 ? -5.334 -5.911 -15.073 1.00 77.94 101 ILE A C 1
ATOM 829 O O . ILE A 1 101 ? -5.500 -4.867 -15.711 1.00 77.94 101 ILE A O 1
ATOM 833 N N . TRP A 1 102 ? -5.915 -7.061 -15.386 1.00 83.69 102 TRP A N 1
ATOM 834 C CA . TRP A 1 102 ? -6.686 -7.287 -16.597 1.00 83.69 102 TRP A CA 1
ATOM 835 C C . TRP A 1 102 ? -8.071 -7.854 -16.285 1.00 83.69 102 TRP A C 1
ATOM 837 O O . TRP A 1 102 ? -8.215 -8.772 -15.482 1.00 83.69 102 TRP A O 1
ATOM 847 N N . ASP A 1 103 ? -9.083 -7.341 -16.985 1.00 80.75 103 ASP A N 1
ATOM 848 C CA . ASP A 1 103 ? -10.378 -8.007 -17.154 1.00 80.75 103 ASP A CA 1
ATOM 849 C C . ASP A 1 103 ? -10.228 -8.946 -18.362 1.00 80.75 103 ASP A C 1
ATOM 851 O O . ASP A 1 103 ? -10.213 -8.478 -19.508 1.00 80.75 103 ASP A O 1
ATOM 855 N N . LEU A 1 104 ? -10.004 -10.245 -18.109 1.00 80.88 104 LEU A N 1
ATOM 856 C CA . LEU A 1 104 ? -9.734 -11.221 -19.176 1.00 80.88 104 LEU A CA 1
ATOM 857 C C . LEU A 1 104 ? -10.930 -11.393 -20.109 1.00 80.88 104 LEU A C 1
ATOM 859 O O . LEU A 1 104 ? -10.737 -11.437 -21.324 1.00 80.88 104 LEU A O 1
ATOM 863 N N . ASP A 1 105 ? -12.146 -11.408 -19.563 1.00 79.88 105 ASP A N 1
ATOM 864 C CA . ASP A 1 105 ? -13.374 -11.585 -20.344 1.00 79.88 105 ASP A CA 1
ATOM 865 C C . ASP A 1 105 ? -13.539 -10.460 -21.372 1.00 79.88 105 ASP A C 1
ATOM 867 O O . ASP A 1 105 ? -13.927 -10.687 -22.519 1.00 79.88 105 ASP A O 1
ATOM 871 N N . LYS A 1 106 ? -13.189 -9.228 -20.981 1.00 82.62 106 LYS A N 1
ATOM 872 C CA . LYS A 1 106 ? -13.232 -8.053 -21.864 1.00 82.62 106 LYS A CA 1
ATOM 873 C C . LYS A 1 106 ? -11.928 -7.794 -22.615 1.00 82.62 106 LYS A C 1
ATOM 875 O O . LYS A 1 106 ? -11.878 -6.842 -23.393 1.00 82.62 106 LYS A O 1
ATOM 880 N N . LYS A 1 107 ? -10.875 -8.581 -22.365 1.00 81.75 107 LYS A N 1
ATOM 881 C CA . LYS A 1 107 ? -9.513 -8.397 -22.906 1.00 81.75 107 LYS A CA 1
ATOM 882 C C . LYS A 1 107 ? -9.011 -6.961 -22.739 1.00 81.75 107 LYS A C 1
ATOM 884 O O . LYS A 1 107 ? -8.401 -6.388 -23.640 1.00 81.75 107 LYS A O 1
ATOM 889 N N . LYS A 1 108 ? -9.308 -6.361 -21.584 1.00 81.00 108 LYS A N 1
ATOM 890 C CA . LYS A 1 108 ? -9.026 -4.952 -21.302 1.00 81.00 108 LYS A CA 1
ATOM 891 C C . LYS A 1 108 ? -8.066 -4.832 -20.127 1.00 81.00 108 LYS A C 1
ATOM 893 O O . LYS A 1 108 ? -8.380 -5.279 -19.024 1.00 81.00 108 LYS A O 1
ATOM 898 N N . GLN A 1 109 ? -6.939 -4.161 -20.356 1.00 80.19 109 GLN A N 1
ATOM 899 C CA . GLN A 1 109 ? -6.057 -3.724 -19.280 1.00 80.19 109 GLN A CA 1
ATOM 900 C C . GLN A 1 109 ? -6.800 -2.681 -18.446 1.00 80.19 109 GLN A C 1
ATOM 902 O O . GLN A 1 109 ? -7.263 -1.661 -18.963 1.00 80.19 109 GLN A O 1
ATOM 907 N N . LEU A 1 110 ? -6.933 -2.950 -17.156 1.00 70.88 110 LEU A N 1
ATOM 908 C CA . LEU A 1 110 ? -7.549 -2.042 -16.197 1.00 70.88 110 LEU A CA 1
ATOM 909 C C . LEU A 1 110 ? -6.495 -1.147 -15.554 1.00 70.88 110 LEU A C 1
ATOM 911 O O . LEU A 1 110 ? -6.750 0.029 -15.311 1.00 70.88 110 LEU A O 1
ATOM 915 N N . PHE A 1 111 ? -5.309 -1.707 -15.306 1.00 69.69 111 PHE A N 1
ATOM 916 C CA . PHE A 1 111 ? -4.240 -1.056 -14.561 1.00 69.69 111 PHE A CA 1
ATOM 917 C C . PHE A 1 111 ? -2.862 -1.546 -15.009 1.00 69.69 111 PHE A C 1
ATOM 919 O O . PHE A 1 111 ? -2.705 -2.708 -15.378 1.00 69.69 111 PHE A O 1
ATOM 926 N N . SER A 1 112 ? -1.864 -0.664 -14.948 1.00 73.75 112 SER A N 1
ATOM 927 C CA . SER A 1 112 ? -0.447 -1.003 -15.090 1.00 73.75 112 SER A CA 1
ATOM 928 C C . SER A 1 112 ? 0.393 -0.074 -14.219 1.00 73.75 112 SER A C 1
ATOM 930 O O . SER A 1 112 ? 0.159 1.135 -14.213 1.00 73.75 112 SER A O 1
ATOM 932 N N . ALA A 1 113 ? 1.354 -0.626 -13.480 1.00 68.56 113 ALA A N 1
ATOM 933 C CA . ALA A 1 113 ? 2.239 0.143 -12.613 1.00 68.56 113 ALA A CA 1
ATOM 934 C C . ALA A 1 113 ? 3.637 -0.484 -12.517 1.00 68.56 113 ALA A C 1
ATOM 936 O O . ALA A 1 113 ? 3.786 -1.647 -12.140 1.00 68.56 113 ALA A O 1
ATOM 937 N N . THR A 1 114 ? 4.664 0.305 -12.837 1.00 73.50 114 THR A N 1
ATOM 938 C CA . THR A 1 114 ? 6.082 -0.087 -12.795 1.00 73.50 114 THR A CA 1
ATOM 939 C C . THR A 1 114 ? 6.675 0.101 -11.405 1.00 73.50 114 THR A C 1
ATOM 941 O O . THR A 1 114 ? 7.075 1.201 -11.048 1.00 73.50 114 THR A O 1
ATOM 944 N N . PHE A 1 115 ? 6.751 -0.976 -10.629 1.00 63.94 115 PHE A N 1
ATOM 945 C CA . PHE A 1 115 ? 7.091 -0.930 -9.205 1.00 63.94 115 PHE A CA 1
ATOM 946 C C . PHE A 1 115 ? 8.560 -1.118 -8.879 1.00 63.94 115 PHE A C 1
ATOM 948 O O . PHE A 1 115 ? 8.960 -0.876 -7.745 1.00 63.94 115 PHE A O 1
ATOM 955 N N . SER A 1 116 ? 9.362 -1.554 -9.844 1.00 69.44 116 SER A N 1
ATOM 956 C CA . SER A 1 116 ? 10.804 -1.635 -9.675 1.00 69.44 116 SER A CA 1
ATOM 957 C C . SER A 1 116 ? 11.497 -1.282 -10.976 1.00 69.44 116 SER A C 1
ATOM 959 O O . SER A 1 116 ? 11.084 -1.717 -12.055 1.00 69.44 116 SER A O 1
ATOM 961 N N . TYR A 1 117 ? 12.549 -0.488 -10.844 1.00 71.81 117 TYR A N 1
ATOM 962 C CA . TYR A 1 117 ? 13.433 -0.101 -11.926 1.00 71.81 117 TYR A CA 1
ATOM 963 C C . TYR A 1 117 ? 14.846 -0.090 -11.388 1.00 71.81 117 TYR A C 1
ATOM 965 O O . TYR A 1 117 ? 15.155 0.670 -10.469 1.00 71.81 117 TYR A O 1
ATOM 973 N N . ASP A 1 118 ? 15.674 -0.945 -11.961 1.00 69.94 118 ASP A N 1
ATOM 974 C CA . ASP A 1 118 ? 17.101 -0.961 -11.722 1.00 69.94 118 ASP A CA 1
ATOM 975 C C . ASP A 1 118 ? 17.805 -0.515 -13.003 1.00 69.94 118 ASP A C 1
ATOM 977 O O . ASP A 1 118 ? 17.576 -1.088 -14.072 1.00 69.94 118 ASP A O 1
ATOM 981 N N . HIS A 1 119 ? 18.656 0.498 -12.899 1.00 68.62 119 HIS A N 1
ATOM 982 C CA . HIS A 1 119 ? 19.412 1.035 -14.020 1.00 68.62 119 HIS A CA 1
ATOM 983 C C . HIS A 1 119 ? 20.883 1.124 -13.659 1.00 68.62 119 HIS A C 1
ATOM 985 O O . HIS A 1 119 ? 21.269 1.881 -12.771 1.00 68.62 119 HIS A O 1
ATOM 991 N N . TRP A 1 120 ? 21.698 0.350 -14.367 1.00 68.75 120 TRP A N 1
ATOM 992 C CA . TRP A 1 120 ? 23.149 0.396 -14.263 1.00 68.75 120 TRP A CA 1
ATOM 993 C C . TRP A 1 120 ? 23.705 1.022 -15.522 1.00 68.75 120 TRP A C 1
ATOM 995 O O . TRP A 1 120 ? 23.341 0.615 -16.626 1.00 68.75 120 TRP A O 1
ATOM 1005 N N . PHE A 1 121 ? 24.624 1.967 -15.360 1.00 70.94 121 PHE A N 1
ATOM 1006 C CA . PHE A 1 121 ? 25.337 2.534 -16.491 1.00 70.94 121 PHE A CA 1
ATOM 1007 C C . PHE A 1 121 ? 26.840 2.564 -16.248 1.00 70.94 121 PHE A C 1
ATOM 1009 O O . PHE A 1 121 ? 27.311 2.773 -15.129 1.00 70.94 121 PHE A O 1
ATOM 1016 N N . SER A 1 122 ? 27.598 2.368 -17.322 1.00 65.69 122 SER A N 1
ATOM 1017 C CA . SER A 1 122 ? 29.044 2.554 -17.352 1.00 65.69 122 SER A CA 1
ATOM 1018 C C . SER A 1 122 ? 29.424 3.313 -18.611 1.00 65.69 122 SER A C 1
ATOM 1020 O O . SER A 1 122 ? 28.996 2.956 -19.710 1.00 65.69 122 SER A O 1
ATOM 1022 N N . PHE A 1 123 ? 30.214 4.365 -18.429 1.00 67.88 123 PHE A N 1
ATOM 1023 C CA . PHE A 1 123 ? 30.668 5.248 -19.483 1.00 67.88 123 PHE A CA 1
ATOM 1024 C C . PHE A 1 123 ? 32.190 5.341 -19.461 1.00 67.88 123 PHE A C 1
ATOM 1026 O O . PHE A 1 123 ? 32.804 5.797 -18.494 1.00 67.88 123 PHE A O 1
ATOM 1033 N N . TYR A 1 124 ? 32.803 4.909 -20.554 1.00 71.25 124 TYR A N 1
ATOM 1034 C CA . TYR A 1 124 ? 34.242 4.934 -20.757 1.00 71.25 124 TYR A CA 1
ATOM 1035 C C . TYR A 1 124 ? 34.564 5.885 -21.905 1.00 71.25 124 TYR A C 1
ATOM 1037 O O . TYR A 1 124 ? 33.972 5.759 -22.974 1.00 71.25 124 TYR A O 1
ATOM 1045 N N . ARG A 1 125 ? 35.520 6.809 -21.733 1.00 69.25 125 ARG A N 1
ATOM 1046 C CA . ARG A 1 125 ? 36.059 7.628 -22.835 1.00 69.25 125 ARG A CA 1
ATOM 1047 C C . ARG A 1 125 ? 37.582 7.568 -22.864 1.00 69.25 125 ARG A C 1
ATOM 1049 O O . ARG A 1 125 ? 38.243 8.103 -21.989 1.00 69.25 125 ARG A O 1
ATOM 1056 N N . ALA A 1 126 ? 38.142 6.985 -23.921 1.00 59.53 126 ALA A N 1
ATOM 1057 C CA . ALA A 1 126 ? 39.586 6.824 -24.095 1.00 59.53 126 ALA A CA 1
ATOM 1058 C C . ALA A 1 126 ? 40.322 8.137 -24.431 1.00 59.53 126 ALA A C 1
ATOM 1060 O O . ALA A 1 126 ? 41.518 8.248 -24.184 1.00 59.53 126 ALA A O 1
ATOM 1061 N N . ALA A 1 127 ? 39.630 9.115 -25.033 1.00 63.00 127 ALA A N 1
ATOM 1062 C CA . ALA A 1 127 ? 40.253 10.319 -25.603 1.00 63.00 127 ALA A CA 1
ATOM 1063 C C . ALA A 1 127 ? 40.070 11.603 -24.774 1.00 63.00 127 ALA A C 1
ATOM 1065 O O . ALA A 1 127 ? 40.577 12.653 -25.161 1.00 63.00 127 ALA A O 1
ATOM 1066 N N . LEU A 1 128 ? 39.344 11.549 -23.656 1.00 53.56 128 LEU A N 1
ATOM 1067 C CA . LEU A 1 128 ? 39.142 12.690 -22.762 1.00 53.56 128 LEU A CA 1
ATOM 1068 C C . LEU A 1 128 ? 39.667 12.315 -21.374 1.00 53.56 128 LEU A C 1
ATOM 1070 O O . LEU A 1 128 ? 39.413 11.208 -20.915 1.00 53.56 128 LEU A O 1
ATOM 1074 N N . ILE A 1 129 ? 40.358 13.236 -20.692 1.00 56.16 129 ILE A N 1
ATOM 1075 C CA . ILE A 1 129 ? 40.790 13.100 -19.282 1.00 56.16 129 ILE A CA 1
ATOM 1076 C C . ILE A 1 129 ? 39.568 13.256 -18.349 1.00 56.16 129 ILE A C 1
ATOM 1078 O O . ILE A 1 129 ? 39.614 13.944 -17.336 1.00 56.16 129 ILE A O 1
ATOM 1082 N N . ILE A 1 130 ? 38.423 12.699 -18.736 1.00 55.78 130 ILE A N 1
ATOM 1083 C CA . ILE A 1 130 ? 37.231 12.653 -17.899 1.00 55.78 130 ILE A CA 1
ATOM 1084 C C . ILE A 1 130 ? 37.278 11.286 -17.216 1.00 55.78 130 ILE A C 1
ATOM 1086 O O . ILE A 1 130 ? 37.469 10.284 -17.911 1.00 55.78 130 ILE A O 1
ATOM 1090 N N . PRO A 1 131 ? 37.163 11.215 -15.881 1.00 58.00 131 PRO A N 1
ATOM 1091 C CA . PRO A 1 131 ? 37.109 9.936 -15.192 1.00 58.00 131 PRO A CA 1
ATOM 1092 C C . PRO A 1 131 ? 35.952 9.095 -15.743 1.00 58.00 131 PRO A C 1
ATOM 1094 O O . PRO A 1 131 ? 34.889 9.623 -16.066 1.00 58.00 131 PRO A O 1
ATOM 1097 N N . ASN A 1 132 ? 36.171 7.785 -15.864 1.00 67.06 132 ASN A N 1
ATOM 1098 C CA . ASN A 1 132 ? 35.094 6.850 -16.175 1.00 67.06 132 ASN A CA 1
ATOM 1099 C C . ASN A 1 132 ? 33.971 7.054 -15.161 1.00 67.06 132 ASN A C 1
ATOM 1101 O O . ASN A 1 132 ? 34.236 7.036 -13.958 1.00 67.06 132 ASN A O 1
ATOM 1105 N N . THR A 1 133 ? 32.744 7.224 -15.640 1.00 62.78 133 THR A N 1
ATOM 1106 C CA . THR A 1 133 ? 31.582 7.349 -14.764 1.00 62.78 133 THR A CA 1
ATOM 1107 C C . THR A 1 133 ? 30.808 6.043 -14.785 1.00 62.78 133 THR A C 1
ATOM 1109 O O . THR A 1 133 ? 30.618 5.404 -15.824 1.00 62.78 133 THR A O 1
ATOM 1112 N N . SER A 1 134 ? 30.393 5.600 -13.608 1.00 66.75 134 SER A N 1
ATOM 1113 C CA . SER A 1 134 ? 29.513 4.450 -13.461 1.00 66.75 134 SER A CA 1
ATOM 1114 C C . SER A 1 134 ? 28.524 4.748 -12.362 1.00 66.75 134 SER A C 1
ATOM 1116 O O . SER A 1 134 ? 28.926 5.186 -11.286 1.00 66.75 134 SER A O 1
ATOM 1118 N N . GLY A 1 135 ? 27.253 4.475 -12.609 1.00 65.19 135 GLY A N 1
ATOM 1119 C CA . GLY A 1 135 ? 26.211 4.750 -11.638 1.00 65.19 135 GLY A CA 1
ATOM 1120 C C . GLY A 1 135 ? 25.156 3.666 -11.598 1.00 65.19 135 GLY A C 1
ATOM 1121 O O . GLY A 1 135 ? 25.104 2.759 -12.434 1.00 65.19 135 GLY A O 1
ATOM 1122 N N . TYR A 1 136 ? 24.340 3.770 -10.559 1.00 61.66 136 TYR A N 1
ATOM 1123 C CA . TYR A 1 136 ? 23.230 2.879 -10.301 1.00 61.66 136 TYR A CA 1
ATOM 1124 C C . TYR A 1 136 ? 22.060 3.689 -9.759 1.00 61.66 136 TYR A C 1
ATOM 1126 O O . TYR A 1 136 ? 22.189 4.327 -8.712 1.00 61.66 136 TYR A O 1
ATOM 1134 N N . ASP A 1 137 ? 20.931 3.616 -10.455 1.00 52.75 137 ASP A N 1
ATOM 1135 C CA . ASP A 1 137 ? 19.667 4.187 -10.013 1.00 52.75 137 ASP A CA 1
ATOM 1136 C C . ASP A 1 137 ? 18.677 3.058 -9.734 1.00 52.75 137 ASP A C 1
ATOM 1138 O O . ASP A 1 137 ? 18.455 2.180 -10.572 1.00 52.75 137 ASP A O 1
ATOM 1142 N N . LYS A 1 138 ? 18.060 3.104 -8.551 1.00 58.19 138 LY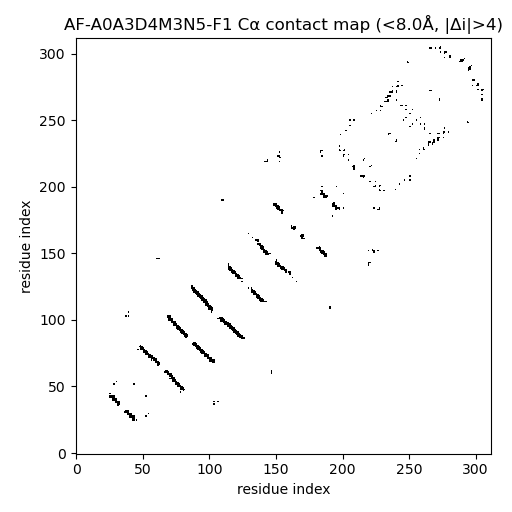S A N 1
ATOM 1143 C CA . LYS A 1 138 ? 16.989 2.193 -8.154 1.00 58.19 138 LYS A CA 1
ATOM 1144 C C . LYS A 1 138 ? 15.795 2.973 -7.638 1.00 58.19 138 LYS A C 1
ATOM 1146 O O . LYS A 1 138 ? 15.945 3.836 -6.772 1.00 58.19 138 LYS A O 1
ATOM 1151 N N . TYR A 1 139 ? 14.600 2.605 -8.077 1.00 61.09 139 TYR A N 1
ATOM 1152 C CA . TYR A 1 139 ? 13.390 2.893 -7.312 1.00 61.09 139 TYR A CA 1
ATOM 1153 C C . TYR A 1 139 ? 12.561 1.625 -7.136 1.00 61.09 139 TYR A C 1
ATOM 1155 O O . TYR A 1 139 ? 12.541 0.744 -7.998 1.00 61.09 139 TYR A O 1
ATOM 1163 N N . GLU A 1 140 ? 11.919 1.522 -5.978 1.00 53.41 140 GLU A N 1
ATOM 1164 C CA . GLU A 1 140 ? 11.074 0.397 -5.596 1.00 53.41 140 GLU A CA 1
ATOM 1165 C C . GLU A 1 140 ? 9.914 0.924 -4.754 1.00 53.41 140 GLU A C 1
ATOM 1167 O O . GLU A 1 140 ? 10.141 1.727 -3.851 1.00 53.41 140 GLU A O 1
ATOM 1172 N N . TYR A 1 141 ? 8.692 0.486 -5.053 1.00 62.03 141 TYR A N 1
ATOM 1173 C CA . TYR A 1 141 ? 7.516 0.729 -4.220 1.00 62.03 141 TYR A CA 1
ATOM 1174 C C . TYR A 1 141 ? 6.743 -0.572 -3.994 1.00 62.03 141 TYR A C 1
ATOM 1176 O O . TYR A 1 141 ? 6.800 -1.494 -4.810 1.00 62.03 141 TYR A O 1
ATOM 1184 N N . HIS A 1 142 ? 6.011 -0.659 -2.885 1.00 56.25 142 HIS A N 1
ATOM 1185 C CA . HIS A 1 142 ? 5.188 -1.827 -2.580 1.00 56.25 142 HIS A CA 1
ATOM 1186 C C . HIS A 1 142 ? 3.764 -1.605 -3.069 1.00 56.25 142 HIS A C 1
ATOM 1188 O O . HIS A 1 142 ? 3.223 -0.504 -2.960 1.00 56.25 142 HIS A O 1
ATOM 1194 N N . ILE A 1 143 ? 3.154 -2.668 -3.590 1.00 55.62 143 ILE A N 1
ATOM 1195 C CA . ILE A 1 143 ? 1.748 -2.689 -3.981 1.00 55.62 143 ILE A CA 1
ATOM 1196 C C . ILE A 1 143 ? 1.030 -3.730 -3.122 1.00 55.62 143 ILE A C 1
ATOM 1198 O O . ILE A 1 143 ? 1.481 -4.870 -3.044 1.00 55.62 143 ILE A O 1
ATOM 1202 N N . ALA A 1 144 ? -0.082 -3.345 -2.497 1.00 57.94 144 ALA A N 1
ATOM 1203 C CA . ALA A 1 144 ? -1.047 -4.267 -1.908 1.00 57.94 144 ALA A CA 1
ATOM 1204 C C . ALA A 1 144 ? -2.327 -4.234 -2.734 1.00 57.94 144 ALA A C 1
ATOM 1206 O O . ALA A 1 144 ? -2.852 -3.167 -3.054 1.00 57.94 144 ALA A O 1
ATOM 1207 N N . ILE A 1 145 ? -2.835 -5.414 -3.063 1.00 52.97 145 ILE A N 1
ATOM 1208 C CA . ILE A 1 145 ? -4.104 -5.578 -3.758 1.00 52.97 145 ILE A CA 1
ATOM 1209 C C . ILE A 1 145 ? -5.127 -6.015 -2.714 1.00 52.97 145 ILE A C 1
ATOM 1211 O O . ILE A 1 145 ? -5.019 -7.083 -2.119 1.00 52.97 145 ILE A O 1
ATOM 1215 N N . LEU A 1 146 ? -6.102 -5.153 -2.461 1.00 55.28 146 LEU A N 1
ATOM 1216 C CA . LEU A 1 146 ? -7.301 -5.458 -1.695 1.00 55.28 146 LEU A CA 1
ATOM 1217 C C . LEU A 1 146 ? -8.444 -5.748 -2.671 1.00 55.28 146 LEU A C 1
ATOM 1219 O O . LEU A 1 146 ? -8.392 -5.362 -3.837 1.00 55.28 146 LEU A O 1
ATOM 1223 N N . LYS A 1 147 ? -9.502 -6.396 -2.174 1.00 51.62 147 LYS A N 1
ATOM 1224 C CA . LYS A 1 147 ? -10.639 -6.883 -2.972 1.00 51.62 147 LYS A CA 1
ATOM 1225 C C . LYS A 1 147 ? -11.148 -5.884 -4.024 1.00 51.62 147 LYS A C 1
ATOM 1227 O O . LYS A 1 147 ? -11.492 -6.302 -5.116 1.00 51.62 147 LYS A O 1
ATOM 1232 N N . ASP A 1 148 ? -11.197 -4.589 -3.724 1.00 55.34 148 ASP A N 1
ATOM 1233 C CA . ASP A 1 148 ? -11.684 -3.516 -4.604 1.00 55.34 148 ASP A CA 1
ATOM 1234 C C . ASP A 1 148 ? -10.701 -2.339 -4.756 1.00 55.34 148 ASP A C 1
ATOM 1236 O O . ASP A 1 148 ? -11.063 -1.300 -5.308 1.00 55.34 148 ASP A O 1
ATOM 1240 N N . LYS A 1 149 ? -9.473 -2.460 -4.238 1.00 57.06 149 LYS A N 1
ATOM 1241 C CA . LYS A 1 149 ? -8.533 -1.338 -4.112 1.00 57.06 149 LYS A CA 1
ATOM 1242 C C . LYS A 1 149 ? -7.099 -1.786 -4.343 1.00 57.06 149 LYS A C 1
ATOM 1244 O O . LYS A 1 149 ? -6.682 -2.829 -3.860 1.00 57.06 149 LYS A O 1
ATOM 1249 N N . ILE A 1 150 ? -6.315 -0.940 -4.999 1.00 56.53 150 ILE A N 1
ATOM 1250 C CA . ILE A 1 150 ? -4.861 -1.090 -5.087 1.00 56.53 150 ILE A CA 1
ATOM 1251 C C . ILE A 1 150 ? -4.249 -0.018 -4.194 1.00 56.53 150 ILE A C 1
ATOM 1253 O O . ILE A 1 150 ? -4.546 1.163 -4.370 1.00 56.53 150 ILE A O 1
ATOM 1257 N N . LEU A 1 151 ? -3.420 -0.428 -3.242 1.00 56.41 151 LEU A N 1
ATOM 1258 C CA . LEU A 1 151 ? -2.663 0.455 -2.364 1.00 56.41 151 LEU A CA 1
ATOM 1259 C C . LEU A 1 151 ? -1.198 0.446 -2.791 1.00 56.41 151 LEU A C 1
ATOM 1261 O O . LEU A 1 151 ? -0.628 -0.614 -3.030 1.00 56.41 151 LEU A O 1
ATOM 1265 N N . ILE A 1 152 ? -0.588 1.625 -2.861 1.00 58.00 152 ILE A N 1
ATOM 1266 C CA . ILE A 1 152 ? 0.829 1.794 -3.199 1.00 58.00 152 ILE A CA 1
ATOM 1267 C C . ILE A 1 152 ? 1.530 2.494 -2.025 1.00 58.00 152 ILE A C 1
ATOM 1269 O O . ILE A 1 152 ? 1.066 3.552 -1.601 1.00 58.00 152 ILE A O 1
ATOM 1273 N N . SER A 1 153 ? 2.623 1.924 -1.499 1.00 52.12 153 SER A N 1
ATOM 1274 C CA . SER A 1 153 ? 3.483 2.521 -0.453 1.00 52.12 153 SER A CA 1
ATOM 1275 C C . SER A 1 153 ? 4.954 2.581 -0.854 1.00 52.12 153 SER A C 1
ATOM 1277 O O . SER A 1 153 ? 5.386 1.922 -1.792 1.00 52.12 153 SER A O 1
ATOM 1279 N N . ASN A 1 154 ? 5.743 3.357 -0.100 1.00 51.62 154 ASN A N 1
ATOM 1280 C CA . ASN A 1 154 ? 7.181 3.554 -0.309 1.00 51.62 154 ASN A CA 1
ATOM 1281 C C . ASN A 1 154 ? 7.526 4.046 -1.721 1.00 51.62 154 ASN A C 1
ATOM 1283 O O . ASN A 1 154 ? 8.387 3.480 -2.379 1.00 51.62 154 ASN A O 1
ATOM 1287 N N . LEU A 1 155 ? 6.943 5.165 -2.163 1.00 49.56 155 LEU A N 1
ATOM 1288 C CA . LEU A 1 155 ? 7.550 5.985 -3.220 1.00 49.56 155 LEU A CA 1
ATOM 1289 C C . LEU A 1 155 ? 8.878 6.564 -2.701 1.00 49.56 155 LEU A C 1
ATOM 1291 O O . LEU A 1 155 ? 8.968 7.723 -2.307 1.00 49.56 155 LEU A O 1
ATOM 1295 N N . LYS A 1 156 ? 9.913 5.727 -2.619 1.00 41.22 156 LYS A N 1
ATOM 1296 C CA . LYS A 1 156 ? 11.287 6.153 -2.387 1.00 41.22 156 LYS A CA 1
ATOM 1297 C C . LYS A 1 156 ? 11.995 6.089 -3.729 1.00 41.22 156 LYS A C 1
ATOM 1299 O O . LYS A 1 156 ? 12.389 5.019 -4.184 1.00 41.22 156 LYS A O 1
ATOM 1304 N N . MET A 1 157 ? 12.196 7.248 -4.349 1.00 37.81 157 MET A N 1
ATOM 1305 C CA . MET A 1 157 ? 13.359 7.382 -5.218 1.00 37.81 157 MET A CA 1
ATOM 1306 C C . MET A 1 157 ? 14.583 7.193 -4.321 1.00 37.81 157 MET A C 1
ATOM 1308 O O . MET A 1 157 ? 14.730 7.923 -3.335 1.00 37.81 157 MET A O 1
ATOM 1312 N N . ALA A 1 158 ? 15.460 6.230 -4.622 1.00 37.88 158 ALA A N 1
ATOM 1313 C CA . ALA A 1 158 ? 16.820 6.370 -4.122 1.00 37.88 158 ALA A CA 1
ATOM 1314 C C . ALA A 1 158 ? 17.325 7.737 -4.616 1.00 37.88 158 ALA A C 1
ATOM 1316 O O . ALA A 1 158 ? 17.032 8.102 -5.762 1.00 37.88 158 ALA A O 1
ATOM 1317 N N . PRO A 1 159 ? 18.002 8.538 -3.775 1.00 36.88 159 PRO A N 1
ATOM 1318 C CA . PRO A 1 159 ? 18.576 9.780 -4.255 1.00 36.88 159 PRO A CA 1
ATOM 1319 C C . PRO A 1 159 ? 19.488 9.433 -5.428 1.00 36.88 159 PRO A C 1
ATOM 1321 O O . PRO A 1 159 ? 20.392 8.610 -5.276 1.00 36.88 159 PRO A O 1
ATOM 1324 N N . LEU A 1 160 ? 19.220 10.040 -6.588 1.00 37.59 160 LEU A N 1
ATOM 1325 C CA . LEU A 1 160 ? 20.149 10.034 -7.711 1.00 37.59 160 LEU A CA 1
ATOM 1326 C C . LEU A 1 160 ? 21.518 10.408 -7.141 1.00 37.59 160 LEU A C 1
ATOM 1328 O O . LEU A 1 160 ? 21.685 11.504 -6.595 1.00 37.59 160 LEU A O 1
ATOM 1332 N N . LYS A 1 161 ? 22.494 9.502 -7.234 1.00 39.09 161 LYS A N 1
ATOM 1333 C CA . LYS A 1 161 ? 23.887 9.897 -7.045 1.00 39.09 161 LYS A CA 1
ATOM 1334 C C . LYS A 1 161 ? 24.263 10.713 -8.272 1.00 39.09 161 LYS A C 1
ATOM 1336 O O . LYS A 1 161 ? 24.685 10.180 -9.290 1.00 39.09 161 LYS A O 1
ATOM 1341 N N . LEU A 1 162 ? 24.036 12.014 -8.168 1.00 42.19 162 LEU A N 1
ATOM 1342 C CA . LEU A 1 162 ? 24.512 12.986 -9.132 1.00 42.19 162 LEU A CA 1
ATOM 1343 C C . LEU A 1 162 ? 26.034 13.041 -8.995 1.00 42.19 162 LEU A C 1
ATOM 1345 O O . LEU A 1 162 ? 26.554 13.564 -8.009 1.00 42.19 162 LEU A O 1
ATOM 1349 N N . GLU A 1 163 ? 26.748 12.451 -9.949 1.00 46.62 163 GLU A N 1
ATOM 1350 C CA . GLU A 1 163 ? 28.179 12.702 -10.086 1.00 46.62 163 GLU A CA 1
ATOM 1351 C C . GLU A 1 163 ? 28.377 14.072 -10.734 1.00 46.62 163 GLU A C 1
ATOM 1353 O O . GLU A 1 163 ? 27.737 14.421 -11.728 1.00 46.62 163 GLU A O 1
ATOM 1358 N N . THR A 1 164 ? 29.234 14.872 -10.110 1.00 41.16 164 THR A N 1
ATOM 1359 C CA . THR A 1 164 ? 29.626 16.188 -10.601 1.00 41.16 164 THR A CA 1
ATOM 1360 C C . THR A 1 164 ? 30.664 15.998 -11.697 1.00 41.16 164 THR A C 1
ATOM 1362 O O . THR A 1 164 ? 31.627 15.252 -11.504 1.00 41.16 164 THR A O 1
ATOM 1365 N N . ASP A 1 165 ? 30.483 16.645 -12.846 1.00 44.00 165 ASP A N 1
ATOM 1366 C CA . ASP A 1 165 ? 31.503 16.599 -13.886 1.00 44.00 165 ASP A CA 1
ATOM 1367 C C . ASP A 1 165 ? 32.772 17.372 -13.466 1.00 44.00 165 ASP A C 1
ATOM 1369 O O . ASP A 1 165 ? 32.825 18.052 -12.437 1.00 44.00 165 ASP A O 1
ATOM 1373 N N . SER A 1 166 ? 33.827 17.278 -14.276 1.00 39.38 166 SER A N 1
ATOM 1374 C CA . SER A 1 166 ? 35.109 17.952 -14.032 1.00 39.38 166 SER A CA 1
ATOM 1375 C C . SER A 1 166 ? 35.031 19.488 -14.012 1.00 39.38 166 SER A C 1
ATOM 1377 O O . SER A 1 166 ? 36.028 20.127 -13.680 1.00 39.38 166 SER A O 1
ATOM 1379 N N . ASN A 1 167 ? 33.882 20.077 -14.361 1.00 44.69 167 ASN A N 1
ATOM 1380 C CA . ASN A 1 167 ? 33.628 21.517 -14.347 1.00 44.69 167 ASN A CA 1
ATOM 1381 C C . ASN A 1 167 ? 32.755 21.955 -13.158 1.00 44.69 167 ASN A C 1
ATOM 1383 O O . ASN A 1 167 ? 32.507 23.149 -12.999 1.00 44.69 167 ASN A O 1
ATOM 1387 N N . GLY A 1 168 ? 32.308 21.025 -12.308 1.00 41.62 168 GLY A N 1
ATOM 1388 C CA . GLY A 1 168 ? 31.414 21.332 -11.194 1.00 41.62 168 GLY A CA 1
ATOM 1389 C C . GLY A 1 168 ? 29.927 21.341 -11.570 1.00 41.62 168 GLY A C 1
ATOM 1390 O O . GLY A 1 168 ? 29.102 21.688 -10.724 1.00 41.62 168 GLY A O 1
ATOM 1391 N N . GLU A 1 169 ? 29.559 20.969 -12.800 1.00 34.06 169 GLU A N 1
ATOM 1392 C CA . GLU A 1 169 ? 28.169 20.979 -13.252 1.00 34.06 169 GLU A CA 1
ATOM 1393 C C . GLU A 1 169 ? 27.484 19.629 -13.002 1.00 34.06 169 GLU A C 1
ATOM 1395 O O . GLU A 1 169 ? 28.050 18.544 -13.149 1.00 34.06 169 GLU A O 1
ATOM 1400 N N . THR A 1 170 ? 26.228 19.709 -12.564 1.00 38.66 170 THR A N 1
ATOM 1401 C CA . THR A 1 170 ? 25.380 18.559 -12.256 1.00 38.66 170 THR A CA 1
ATOM 1402 C C . THR A 1 170 ? 24.436 18.307 -13.426 1.00 38.66 170 THR A C 1
ATOM 1404 O O . THR A 1 170 ? 23.512 19.087 -13.652 1.00 38.66 170 THR A O 1
ATOM 1407 N N . VAL A 1 171 ? 24.643 17.227 -14.181 1.00 36.09 171 VAL A N 1
ATOM 1408 C CA . VAL A 1 171 ? 23.797 16.894 -15.339 1.00 36.09 171 VAL A CA 1
ATOM 1409 C C . VAL A 1 171 ? 22.607 16.048 -14.876 1.00 36.09 171 VAL A C 1
ATOM 1411 O O . VAL A 1 171 ? 22.749 14.854 -14.623 1.00 36.09 171 VAL A O 1
ATOM 1414 N N . SER A 1 172 ? 21.415 16.645 -14.761 1.00 35.78 172 SER A N 1
ATOM 1415 C CA . SER A 1 172 ? 20.186 15.879 -14.515 1.00 35.78 172 SER A CA 1
ATOM 1416 C C . SER A 1 172 ? 19.675 15.270 -15.822 1.00 35.78 172 SER A C 1
ATOM 1418 O O . SER A 1 172 ? 19.294 16.000 -16.741 1.00 35.78 172 SER A O 1
ATOM 1420 N N . VAL A 1 173 ? 19.619 13.942 -15.915 1.00 32.31 173 VAL A N 1
ATOM 1421 C CA . VAL A 1 173 ? 18.930 13.264 -17.021 1.00 32.31 173 VAL A CA 1
ATOM 1422 C C . VAL A 1 173 ? 17.427 13.275 -16.724 1.00 32.31 173 VAL A C 1
ATOM 1424 O O . VAL A 1 173 ? 17.002 12.906 -15.631 1.00 32.31 173 VAL A O 1
ATOM 1427 N N . ASN A 1 174 ? 16.642 13.777 -17.682 1.00 30.72 174 ASN A N 1
ATOM 1428 C CA . ASN A 1 174 ? 15.212 14.068 -17.550 1.00 30.72 174 ASN A CA 1
ATOM 1429 C C . ASN A 1 174 ? 14.394 12.927 -16.918 1.00 30.72 174 ASN A C 1
ATOM 1431 O O . ASN A 1 174 ? 14.428 11.783 -17.367 1.00 30.72 174 ASN A O 1
ATOM 1435 N N . GLN A 1 175 ? 13.609 13.304 -15.909 1.00 36.62 175 GLN A N 1
ATOM 1436 C CA . GLN A 1 175 ? 12.716 12.467 -15.117 1.00 36.62 175 GLN A CA 1
ATOM 1437 C C . GLN A 1 175 ? 11.321 12.440 -15.749 1.00 36.62 175 GLN A C 1
ATOM 1439 O O . GLN A 1 175 ? 10.670 13.476 -15.845 1.00 36.62 175 GLN A O 1
ATOM 1444 N N . ASN A 1 176 ? 10.830 11.258 -16.112 1.00 29.98 176 ASN A N 1
ATOM 1445 C CA . ASN A 1 176 ? 9.420 11.045 -16.446 1.00 29.98 176 ASN A CA 1
ATOM 1446 C C . ASN A 1 176 ? 8.847 9.929 -15.578 1.00 29.98 176 ASN A C 1
ATOM 1448 O O . ASN A 1 176 ? 8.599 8.838 -16.079 1.00 29.98 176 ASN A O 1
ATOM 1452 N N . ILE A 1 177 ? 8.644 10.184 -14.282 1.00 37.84 177 ILE A N 1
ATOM 1453 C CA . ILE A 1 177 ? 7.805 9.324 -13.435 1.00 37.84 177 ILE A CA 1
ATOM 1454 C C . ILE A 1 177 ? 7.112 10.198 -12.382 1.00 37.84 177 ILE A C 1
ATOM 1456 O O . ILE A 1 177 ? 7.729 10.607 -11.407 1.00 37.84 177 ILE A O 1
ATOM 1460 N N . LYS A 1 178 ? 5.825 10.493 -12.594 1.00 37.84 178 LYS A N 1
ATOM 1461 C CA . LYS A 1 178 ? 4.890 10.942 -11.547 1.00 37.84 178 LYS A CA 1
ATOM 1462 C C . LYS A 1 178 ? 3.896 9.804 -11.299 1.00 37.84 178 LYS A C 1
ATOM 1464 O O . LYS A 1 178 ? 3.420 9.204 -12.261 1.00 37.84 178 LYS A O 1
ATOM 1469 N N . PRO A 1 179 ? 3.594 9.491 -10.037 1.00 42.28 179 PRO A N 1
ATOM 1470 C CA . PRO A 1 179 ? 2.636 10.238 -9.231 1.00 42.28 179 PRO A CA 1
ATOM 1471 C C . PRO A 1 179 ? 3.385 11.289 -8.413 1.00 42.28 179 PRO A C 1
ATOM 1473 O O . PRO A 1 179 ? 4.551 11.081 -8.103 1.00 42.28 179 PRO A O 1
ATOM 1476 N N . ASP A 1 180 ? 2.766 12.443 -8.156 1.00 44.00 180 ASP A N 1
ATOM 1477 C CA . ASP A 1 180 ? 3.396 13.587 -7.484 1.00 44.00 180 ASP A CA 1
ATOM 1478 C C . ASP A 1 180 ? 4.350 13.148 -6.358 1.00 44.00 180 ASP A C 1
ATOM 1480 O O . ASP A 1 180 ? 3.985 12.306 -5.544 1.00 44.00 180 ASP A O 1
ATOM 1484 N N . ASN A 1 181 ? 5.574 13.692 -6.357 1.00 50.00 181 ASN A N 1
ATOM 1485 C CA . ASN A 1 181 ? 6.762 13.291 -5.575 1.00 50.00 181 ASN A CA 1
ATOM 1486 C C . ASN A 1 181 ? 6.603 13.289 -4.033 1.00 50.00 181 ASN A C 1
ATOM 1488 O O . ASN A 1 181 ? 7.588 13.326 -3.298 1.00 50.00 181 ASN A O 1
ATOM 1492 N N . GLU A 1 182 ? 5.383 13.288 -3.514 1.00 51.38 182 GLU A N 1
ATOM 1493 C CA . GLU A 1 182 ? 5.074 13.192 -2.104 1.00 51.38 182 GLU A CA 1
ATOM 1494 C C . GLU A 1 182 ? 4.810 11.735 -1.714 1.00 51.38 182 GLU A C 1
ATOM 1496 O O . GLU A 1 182 ? 3.923 11.068 -2.260 1.00 51.38 182 GLU A O 1
ATOM 1501 N N . ALA A 1 183 ? 5.537 11.261 -0.700 1.00 49.72 183 ALA A N 1
ATOM 1502 C CA . ALA A 1 183 ? 5.220 10.005 -0.037 1.00 49.72 183 ALA A CA 1
ATOM 1503 C C . ALA A 1 183 ? 3.750 10.009 0.419 1.00 49.72 183 ALA A C 1
ATOM 1505 O O . ALA A 1 183 ? 3.242 10.997 0.958 1.00 49.72 183 ALA A O 1
ATOM 1506 N N . GLY A 1 184 ? 3.049 8.906 0.183 1.00 55.09 184 GLY A N 1
ATOM 1507 C CA . GLY A 1 184 ? 1.634 8.795 0.499 1.00 55.09 184 GLY A CA 1
ATOM 1508 C C . GLY A 1 184 ? 1.037 7.513 -0.049 1.00 55.09 184 GLY A C 1
ATOM 1509 O O . GLY A 1 184 ? 1.708 6.756 -0.749 1.00 55.09 184 GLY A O 1
ATOM 1510 N N . VAL A 1 185 ? -0.225 7.286 0.293 1.00 58.28 185 VAL A N 1
ATOM 1511 C CA . VAL A 1 185 ? -0.997 6.144 -0.188 1.00 58.28 185 VAL A CA 1
ATOM 1512 C C . VAL A 1 185 ? -1.910 6.617 -1.296 1.00 58.28 185 VAL A C 1
ATOM 1514 O O . VAL A 1 185 ? -2.611 7.612 -1.137 1.00 58.28 185 VAL A O 1
ATOM 1517 N N . TYR A 1 186 ? -1.893 5.922 -2.424 1.00 62.91 186 TYR A N 1
ATOM 1518 C CA . TYR A 1 186 ? -2.681 6.282 -3.596 1.00 62.91 186 TYR A CA 1
ATOM 1519 C C . TYR A 1 186 ? -3.682 5.172 -3.883 1.00 62.91 186 TYR A C 1
ATOM 1521 O O . TYR A 1 186 ? -3.301 4.003 -3.925 1.00 62.91 186 TYR A O 1
ATOM 1529 N N . LEU A 1 187 ? -4.946 5.547 -4.086 1.00 60.91 187 LEU A N 1
ATOM 1530 C CA . LEU A 1 187 ? -5.944 4.664 -4.679 1.00 60.91 187 LEU A CA 1
ATOM 1531 C C . LEU A 1 187 ? -6.004 4.915 -6.174 1.00 60.91 187 LEU A C 1
ATOM 1533 O O . LEU A 1 187 ? -6.063 6.063 -6.613 1.00 60.91 187 LEU A O 1
ATOM 1537 N N . PHE A 1 188 ? -6.033 3.835 -6.942 1.00 51.00 188 PHE A N 1
ATOM 1538 C CA . PHE A 1 188 ? -6.335 3.905 -8.360 1.00 51.00 188 PHE A CA 1
ATOM 1539 C C . PHE A 1 188 ? -7.843 3.753 -8.577 1.00 51.00 188 PHE A C 1
ATOM 1541 O O . PHE A 1 188 ? -8.420 2.732 -8.209 1.00 51.00 188 PHE A O 1
ATOM 1548 N N . HIS A 1 189 ? -8.474 4.767 -9.167 1.00 50.28 189 HIS A N 1
ATOM 1549 C CA . HIS A 1 189 ? -9.895 4.768 -9.516 1.00 50.28 189 HIS A CA 1
ATOM 1550 C C . HIS A 1 189 ? -10.079 5.430 -10.885 1.00 50.28 189 HIS A C 1
ATOM 1552 O O . HIS A 1 189 ? -9.553 6.519 -11.120 1.00 50.28 189 HIS A O 1
ATOM 1558 N N . ASP A 1 190 ? -10.819 4.777 -11.790 1.00 48.62 190 ASP A N 1
ATOM 1559 C CA . ASP A 1 190 ? -11.163 5.282 -13.130 1.00 48.62 190 ASP A CA 1
ATOM 1560 C C . ASP A 1 190 ? -10.000 5.978 -13.851 1.00 48.62 190 ASP A C 1
ATOM 1562 O O . ASP A 1 190 ? -10.108 7.125 -14.272 1.00 48.62 190 ASP A O 1
ATOM 1566 N N . THR A 1 191 ? -8.867 5.283 -14.002 1.00 46.44 191 THR A N 1
ATOM 1567 C CA . THR A 1 191 ? -7.650 5.763 -14.695 1.00 46.44 191 THR A CA 1
ATOM 1568 C C . THR A 1 191 ? -6.831 6.848 -13.987 1.00 46.44 191 THR A C 1
ATOM 1570 O O . THR A 1 191 ? -5.827 7.294 -14.538 1.00 46.44 191 THR A O 1
ATOM 1573 N N . SER A 1 192 ? -7.186 7.236 -12.760 1.00 46.81 192 SER A N 1
ATOM 1574 C CA . SER A 1 192 ? -6.471 8.263 -11.994 1.00 46.81 192 SER A CA 1
ATOM 1575 C C . SER A 1 192 ? -5.987 7.759 -10.634 1.00 46.81 192 SER A C 1
ATOM 1577 O O . SER A 1 192 ? -6.584 6.860 -10.039 1.00 46.81 192 SER A O 1
ATOM 1579 N N . PHE A 1 193 ? -4.895 8.350 -10.139 1.00 55.12 193 PHE A N 1
ATOM 1580 C CA . PHE A 1 193 ? -4.422 8.151 -8.771 1.00 55.12 193 PHE A CA 1
ATOM 1581 C C . PHE A 1 193 ? -4.961 9.255 -7.872 1.00 55.12 193 PHE A C 1
ATOM 1583 O O . PHE A 1 193 ? -4.698 10.435 -8.095 1.00 55.12 193 PHE A O 1
ATOM 1590 N N . ILE A 1 194 ? -5.673 8.863 -6.823 1.00 64.44 194 ILE A N 1
ATOM 1591 C CA . ILE A 1 194 ? -6.171 9.769 -5.794 1.00 64.44 194 ILE A CA 1
ATOM 1592 C C . ILE A 1 194 ? -5.362 9.501 -4.532 1.00 64.44 194 ILE A C 1
ATOM 1594 O O . ILE A 1 194 ? -5.484 8.432 -3.923 1.00 64.44 194 ILE A O 1
ATOM 1598 N N . LYS A 1 195 ? -4.530 10.474 -4.141 1.00 70.62 195 LYS A N 1
ATOM 1599 C CA . LYS A 1 195 ? -3.829 10.440 -2.855 1.00 70.62 195 LYS A CA 1
ATOM 1600 C C . LYS A 1 195 ? -4.872 10.346 -1.745 1.00 70.62 195 LYS A C 1
ATOM 1602 O O . LYS A 1 195 ? -5.743 11.205 -1.623 1.00 70.62 195 LYS A O 1
ATOM 1607 N N . GLN A 1 196 ? -4.802 9.280 -0.967 1.00 74.75 196 GLN A N 1
ATOM 1608 C CA . GLN A 1 196 ? -5.676 9.070 0.169 1.00 74.75 196 GLN A CA 1
ATOM 1609 C C . GLN A 1 196 ? -5.246 9.945 1.330 1.00 74.75 196 GLN A C 1
ATOM 1611 O O . GLN A 1 196 ? -4.056 10.103 1.615 1.00 74.75 196 GLN A O 1
ATOM 1616 N N . ALA A 1 197 ? -6.244 10.454 2.046 1.00 85.94 197 ALA A N 1
ATOM 1617 C CA . ALA A 1 197 ? -6.006 10.990 3.368 1.00 85.94 197 ALA A CA 1
ATOM 1618 C C . ALA A 1 197 ? -5.435 9.869 4.264 1.00 85.94 197 ALA A C 1
ATOM 1620 O O . ALA A 1 197 ? -5.897 8.722 4.186 1.00 85.94 197 ALA A O 1
ATOM 1621 N N . PRO A 1 198 ? -4.456 10.166 5.136 1.00 87.75 198 PRO A N 1
ATOM 1622 C CA . PRO A 1 198 ? -3.849 9.144 5.987 1.00 87.75 198 PRO A CA 1
ATOM 1623 C C . PRO A 1 198 ? -4.864 8.396 6.863 1.00 87.75 198 PRO A C 1
ATOM 1625 O O . PRO A 1 198 ? -4.785 7.177 6.995 1.00 87.75 198 PRO A O 1
ATOM 1628 N N . LEU A 1 199 ? -5.868 9.102 7.395 1.00 91.12 199 LEU A N 1
ATOM 1629 C CA . LEU A 1 199 ? -6.939 8.507 8.205 1.00 91.12 199 LEU A CA 1
ATOM 1630 C C . LEU A 1 199 ? -7.802 7.513 7.417 1.00 91.12 199 LEU A C 1
ATOM 1632 O O . LEU A 1 199 ? -8.113 6.443 7.932 1.00 91.12 199 LEU A O 1
ATOM 1636 N N . GLU A 1 200 ? -8.119 7.805 6.154 1.00 88.50 200 GLU A N 1
ATOM 1637 C CA . GLU A 1 200 ? -8.880 6.886 5.293 1.00 88.50 200 GLU A CA 1
ATOM 1638 C C . GLU A 1 200 ? -8.087 5.622 4.954 1.00 88.50 200 GLU A C 1
ATOM 1640 O O . GLU A 1 200 ? -8.642 4.520 4.870 1.00 88.50 200 GLU A O 1
ATOM 1645 N N . THR A 1 201 ? -6.767 5.759 4.825 1.00 83.81 201 THR A N 1
ATOM 1646 C CA . THR A 1 201 ? -5.878 4.609 4.655 1.00 83.81 201 THR A CA 1
ATOM 1647 C C . THR A 1 201 ? -5.881 3.730 5.902 1.00 83.81 201 THR A C 1
ATOM 1649 O O . THR A 1 201 ? -6.126 2.528 5.797 1.00 83.81 201 THR A O 1
ATOM 1652 N N . ILE A 1 202 ? -5.674 4.327 7.082 1.00 89.38 202 ILE A N 1
ATOM 1653 C CA . ILE A 1 202 ? -5.712 3.629 8.376 1.00 89.38 202 ILE A CA 1
ATOM 1654 C C . ILE A 1 202 ? -7.050 2.901 8.541 1.00 89.38 202 ILE A C 1
ATOM 1656 O O . ILE A 1 202 ? -7.072 1.709 8.843 1.00 89.38 202 ILE A O 1
ATOM 1660 N N . LYS A 1 203 ? -8.164 3.590 8.265 1.00 90.69 203 LYS A N 1
ATOM 1661 C CA . LYS A 1 203 ? -9.524 3.037 8.318 1.00 90.69 203 LYS A CA 1
ATOM 1662 C C . LYS A 1 203 ? -9.683 1.838 7.387 1.00 90.69 203 LYS A C 1
ATOM 1664 O O . LYS A 1 203 ? -10.209 0.808 7.801 1.00 90.69 203 LYS A O 1
ATOM 1669 N N . THR A 1 204 ? -9.213 1.955 6.145 1.00 83.94 204 THR A N 1
ATOM 1670 C CA . THR A 1 204 ? -9.302 0.884 5.143 1.00 83.94 204 THR A CA 1
ATOM 1671 C C . THR A 1 204 ? -8.530 -0.358 5.584 1.00 83.94 204 THR A C 1
ATOM 1673 O O . THR A 1 204 ? -9.095 -1.451 5.571 1.00 83.94 204 THR A O 1
ATOM 1676 N N . ILE A 1 205 ? -7.275 -0.197 6.017 1.00 82.56 205 ILE A N 1
ATOM 1677 C CA . ILE A 1 205 ? -6.425 -1.315 6.453 1.00 82.56 205 ILE A CA 1
ATOM 1678 C C . ILE A 1 205 ? -7.009 -1.973 7.702 1.00 82.56 205 ILE A C 1
ATOM 1680 O O . ILE A 1 205 ? -7.180 -3.189 7.736 1.00 82.56 205 ILE A O 1
ATOM 1684 N N . PHE A 1 206 ? -7.382 -1.172 8.703 1.00 88.38 206 PHE A N 1
ATOM 1685 C CA . PHE A 1 206 ? -7.936 -1.678 9.954 1.00 88.38 206 PHE A CA 1
ATOM 1686 C C . PHE A 1 206 ? -9.245 -2.448 9.738 1.00 88.38 206 PHE A C 1
ATOM 1688 O O . PHE A 1 206 ? -9.402 -3.563 10.231 1.00 88.38 206 PHE A O 1
ATOM 1695 N N . ASN A 1 207 ? -10.173 -1.913 8.939 1.00 86.75 207 ASN A N 1
ATOM 1696 C CA . ASN A 1 207 ? -11.430 -2.603 8.641 1.00 86.75 207 ASN A CA 1
ATOM 1697 C C . ASN A 1 207 ? -11.204 -3.912 7.888 1.00 86.75 207 ASN A C 1
ATOM 1699 O O . ASN A 1 207 ? -11.883 -4.907 8.155 1.00 86.75 207 ASN A O 1
ATOM 1703 N N . ALA A 1 208 ? -10.253 -3.922 6.956 1.00 79.31 208 ALA A N 1
ATOM 1704 C CA . ALA A 1 208 ? -9.898 -5.124 6.230 1.00 79.31 208 ALA A CA 1
ATOM 1705 C C . ALA A 1 208 ? -9.268 -6.167 7.178 1.00 79.31 208 ALA A C 1
ATOM 1707 O O . ALA A 1 208 ? -9.575 -7.351 7.054 1.00 79.31 208 ALA A O 1
ATOM 1708 N N . TYR A 1 209 ? -8.456 -5.741 8.153 1.00 82.94 209 TYR A N 1
ATOM 1709 C CA . TYR A 1 209 ? -7.826 -6.622 9.141 1.00 82.94 209 TYR A CA 1
ATOM 1710 C C . TYR A 1 209 ? -8.879 -7.306 10.018 1.00 82.94 209 TYR A C 1
ATOM 1712 O O . TYR A 1 209 ? -8.908 -8.533 10.114 1.00 82.94 209 TYR A O 1
ATOM 1720 N N . ILE A 1 210 ? -9.822 -6.520 10.548 1.00 82.62 210 ILE A N 1
ATOM 1721 C CA . ILE A 1 210 ? -10.942 -7.025 11.351 1.00 82.62 210 ILE A CA 1
ATOM 1722 C C . ILE A 1 210 ? -11.842 -7.963 10.532 1.00 82.62 210 ILE A C 1
ATOM 1724 O O . ILE A 1 210 ? -12.256 -9.011 11.024 1.00 82.62 210 ILE A O 1
ATOM 1728 N N . SER A 1 211 ? -12.139 -7.614 9.276 1.00 78.81 211 SER A N 1
ATOM 1729 C CA . SER A 1 211 ? -13.066 -8.391 8.437 1.00 78.81 211 SER A CA 1
ATOM 1730 C C . SER A 1 211 ? -12.498 -9.740 7.989 1.00 78.81 211 SER A C 1
ATOM 1732 O O . SER A 1 211 ? -13.267 -10.667 7.750 1.00 78.81 211 SER A O 1
ATOM 1734 N N . ASN A 1 212 ? -11.172 -9.858 7.867 1.00 70.50 212 ASN A N 1
ATOM 1735 C CA . ASN A 1 212 ? -10.507 -11.065 7.363 1.00 70.50 212 ASN A CA 1
ATOM 1736 C C . ASN A 1 212 ? -9.842 -11.911 8.461 1.00 70.50 212 ASN A C 1
ATOM 1738 O O . ASN A 1 212 ? -9.090 -12.828 8.130 1.00 70.50 212 ASN A O 1
ATOM 1742 N N . GLN A 1 213 ? -10.122 -11.623 9.741 1.00 64.69 213 GLN A N 1
ATOM 1743 C CA . GLN A 1 213 ? -9.543 -12.329 10.893 1.00 64.69 213 GLN A CA 1
ATOM 1744 C C . GLN A 1 213 ? -8.013 -12.436 10.784 1.00 64.69 213 GLN A C 1
ATOM 1746 O O . GLN A 1 213 ? -7.464 -13.531 10.784 1.00 64.69 213 GLN A O 1
ATOM 1751 N N . GLU A 1 214 ? -7.336 -11.295 10.626 1.00 60.56 214 GLU A N 1
ATOM 1752 C CA . GLU A 1 214 ? -5.862 -11.184 10.636 1.00 60.56 214 GLU A CA 1
ATOM 1753 C C . GLU A 1 214 ? -5.129 -11.767 9.404 1.00 60.56 214 GLU A C 1
ATOM 1755 O O . GLU A 1 214 ? -3.969 -11.439 9.175 1.00 60.56 214 GLU A O 1
ATOM 1760 N N . ASN A 1 215 ? -5.803 -12.507 8.509 1.00 55.97 215 ASN A N 1
ATOM 1761 C CA . ASN A 1 215 ? -5.194 -13.114 7.304 1.00 55.97 215 ASN A CA 1
ATOM 1762 C C . ASN A 1 215 ? -4.619 -12.122 6.273 1.00 55.97 215 ASN A C 1
ATOM 1764 O O . ASN A 1 215 ? -4.044 -12.537 5.268 1.00 55.97 215 ASN A O 1
ATOM 1768 N N . ILE A 1 216 ? -4.804 -10.819 6.477 1.00 59.31 216 ILE A N 1
ATOM 1769 C CA . ILE A 1 216 ? -4.292 -9.775 5.585 1.00 59.31 216 ILE A CA 1
ATOM 1770 C C . ILE A 1 216 ? -3.187 -8.931 6.221 1.00 59.31 216 ILE A C 1
ATOM 1772 O O . ILE A 1 216 ? -2.864 -7.864 5.692 1.00 59.31 216 ILE A O 1
ATOM 1776 N N . ASP A 1 217 ? -2.620 -9.363 7.347 1.00 68.88 217 ASP A N 1
ATOM 1777 C CA . ASP A 1 217 ? -1.501 -8.681 7.997 1.00 68.88 217 ASP A CA 1
ATOM 1778 C C . ASP A 1 217 ? -0.182 -8.888 7.224 1.00 68.88 217 ASP A C 1
ATOM 1780 O O . ASP A 1 217 ? 0.786 -9.498 7.665 1.00 68.88 217 ASP A O 1
ATOM 1784 N N . THR A 1 218 ? -0.181 -8.416 5.981 1.00 70.06 218 THR A N 1
ATOM 1785 C CA . THR A 1 218 ? 0.968 -8.440 5.082 1.00 70.06 218 THR A CA 1
ATOM 1786 C C . THR A 1 218 ? 1.923 -7.301 5.428 1.00 70.06 218 THR A C 1
ATOM 1788 O O . THR A 1 218 ? 1.493 -6.222 5.844 1.00 70.06 218 THR A O 1
ATOM 1791 N N . GLU A 1 219 ? 3.217 -7.483 5.158 1.00 72.12 219 GLU A N 1
ATOM 1792 C CA . GLU A 1 219 ? 4.226 -6.424 5.331 1.00 72.12 219 GLU A CA 1
ATOM 1793 C C . GLU A 1 219 ? 3.853 -5.120 4.608 1.00 72.12 219 GLU A C 1
ATOM 1795 O O . GLU A 1 219 ? 4.115 -4.027 5.105 1.00 72.12 219 GLU A O 1
ATOM 1800 N N . VAL A 1 220 ? 3.155 -5.211 3.472 1.00 66.44 220 VAL A N 1
ATOM 1801 C CA . VAL A 1 220 ? 2.696 -4.029 2.734 1.00 66.44 220 VAL A CA 1
ATOM 1802 C C . VAL A 1 220 ? 1.655 -3.236 3.528 1.00 66.44 220 VAL A C 1
ATOM 1804 O O . VAL A 1 220 ? 1.744 -2.010 3.596 1.00 66.44 220 VAL A O 1
ATOM 1807 N N . ASN A 1 221 ? 0.693 -3.914 4.160 1.00 74.50 221 ASN A N 1
ATOM 1808 C CA . ASN A 1 221 ? -0.309 -3.265 5.008 1.00 74.50 221 ASN A CA 1
ATOM 1809 C C . ASN A 1 221 ? 0.329 -2.655 6.261 1.00 74.50 221 ASN A C 1
ATOM 1811 O O . ASN A 1 221 ? -0.013 -1.525 6.619 1.00 74.50 221 ASN A O 1
ATOM 1815 N N . LYS A 1 222 ? 1.310 -3.337 6.869 1.00 78.56 222 LYS A N 1
ATOM 1816 C CA . LYS A 1 222 ? 2.099 -2.790 7.986 1.00 78.56 222 LYS A CA 1
ATOM 1817 C C . LYS A 1 222 ? 2.827 -1.510 7.580 1.00 78.56 222 LYS A C 1
ATOM 1819 O O . LYS A 1 222 ? 2.740 -0.500 8.280 1.00 78.56 222 LYS A O 1
ATOM 1824 N N . ASP A 1 223 ? 3.484 -1.510 6.423 1.00 75.81 223 ASP A N 1
ATOM 1825 C CA . ASP A 1 223 ? 4.189 -0.338 5.905 1.00 75.81 223 ASP A CA 1
ATOM 1826 C C . ASP A 1 223 ? 3.247 0.822 5.569 1.00 75.81 223 ASP A C 1
ATOM 1828 O O . ASP A 1 223 ? 3.531 1.973 5.910 1.00 75.81 223 ASP A O 1
ATOM 1832 N N . LEU A 1 224 ? 2.100 0.543 4.947 1.00 75.62 224 LEU A N 1
ATOM 1833 C CA . LEU A 1 224 ? 1.080 1.552 4.655 1.00 75.62 224 LEU A CA 1
ATOM 1834 C C . LEU A 1 224 ? 0.515 2.176 5.936 1.00 75.62 224 LEU A C 1
ATOM 1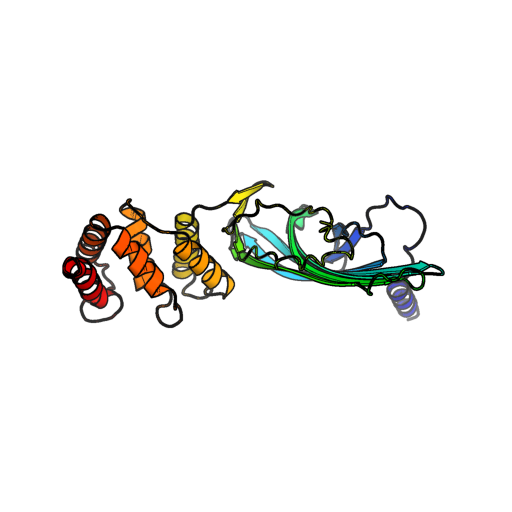836 O O . LEU A 1 224 ? 0.379 3.400 6.016 1.00 75.62 224 LEU A O 1
ATOM 1840 N N . MET A 1 225 ? 0.222 1.352 6.945 1.00 84.88 225 MET A N 1
ATOM 1841 C CA . MET A 1 225 ? -0.235 1.807 8.256 1.00 84.88 225 MET A CA 1
ATOM 1842 C C . MET A 1 225 ? 0.822 2.704 8.910 1.00 84.88 225 ME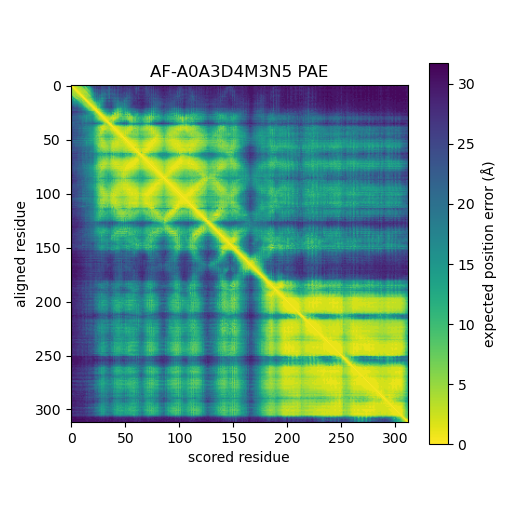T A C 1
ATOM 1844 O O . MET A 1 225 ? 0.517 3.823 9.322 1.00 84.88 225 MET A O 1
ATOM 1848 N N . ARG A 1 226 ? 2.085 2.265 8.926 1.00 83.38 226 ARG A N 1
ATOM 1849 C CA . ARG A 1 226 ? 3.225 3.020 9.463 1.00 83.38 226 ARG A CA 1
ATOM 1850 C C . ARG A 1 226 ? 3.396 4.379 8.791 1.00 83.38 226 ARG A C 1
ATOM 1852 O O . ARG A 1 226 ? 3.531 5.390 9.479 1.00 83.38 226 ARG A O 1
ATOM 1859 N N . VAL A 1 227 ? 3.410 4.418 7.457 1.00 77.31 227 VAL A N 1
ATOM 1860 C CA . VAL A 1 227 ? 3.559 5.667 6.692 1.00 77.31 227 VAL A CA 1
ATOM 1861 C C . VAL A 1 227 ? 2.386 6.606 6.971 1.00 77.31 227 VAL A C 1
ATOM 1863 O O . VAL A 1 227 ? 2.599 7.795 7.206 1.00 77.31 227 VAL A O 1
ATOM 1866 N N . SER A 1 228 ? 1.166 6.070 7.017 1.00 85.56 228 SER A N 1
ATOM 1867 C CA . SER A 1 228 ? -0.037 6.858 7.291 1.00 85.56 228 SER A CA 1
ATOM 1868 C C . SER A 1 228 ? -0.009 7.449 8.700 1.00 85.56 228 SER A C 1
ATOM 1870 O O . SER A 1 228 ? -0.185 8.655 8.851 1.00 85.56 228 SER A O 1
ATOM 1872 N N . LEU A 1 229 ? 0.313 6.651 9.722 1.00 88.38 229 LEU A N 1
ATOM 1873 C CA . LEU A 1 229 ? 0.451 7.131 11.099 1.00 88.38 229 LEU A CA 1
ATOM 1874 C C . LEU A 1 229 ? 1.537 8.202 11.229 1.00 88.38 229 LEU A C 1
ATOM 1876 O O . LEU A 1 229 ? 1.294 9.241 11.829 1.00 88.38 229 LEU A O 1
ATOM 1880 N N . LYS A 1 230 ? 2.712 8.008 10.618 1.00 84.81 230 LYS A N 1
ATOM 1881 C CA . LYS A 1 230 ? 3.809 8.993 10.676 1.00 84.81 230 LYS A CA 1
ATOM 1882 C C . LYS A 1 230 ? 3.482 10.319 9.991 1.00 84.81 230 LYS A C 1
ATOM 1884 O O . LYS A 1 230 ? 4.100 11.329 10.310 1.00 84.81 230 LYS A O 1
ATOM 1889 N N . SER A 1 231 ? 2.541 10.318 9.051 1.00 84.75 231 SER A N 1
ATOM 1890 C CA . SER A 1 231 ? 2.076 11.543 8.396 1.00 84.75 231 SER A CA 1
ATOM 1891 C C . SER A 1 231 ? 1.037 12.320 9.214 1.00 84.75 231 SER A C 1
ATOM 1893 O O . SER A 1 231 ? 0.758 13.475 8.898 1.00 84.75 231 SER A O 1
ATOM 1895 N N . LEU A 1 232 ? 0.480 11.718 10.272 1.00 89.62 232 LEU A N 1
ATOM 1896 C CA . LEU A 1 232 ? -0.436 12.383 11.191 1.00 89.62 232 LEU A CA 1
ATOM 1897 C C . LEU A 1 232 ? 0.339 13.094 12.302 1.00 89.62 232 LEU A C 1
ATOM 1899 O O . LEU A 1 232 ? 1.215 12.519 12.942 1.00 89.62 232 LEU A O 1
ATOM 1903 N N . THR A 1 233 ? -0.020 14.349 12.559 1.00 88.12 233 THR A N 1
ATOM 1904 C CA . THR A 1 233 ? 0.577 15.160 13.631 1.00 88.12 233 THR A CA 1
ATOM 1905 C C . THR A 1 233 ? -0.427 15.465 14.736 1.00 88.12 233 THR A C 1
ATOM 1907 O O . THR A 1 233 ? -0.117 15.270 15.912 1.00 88.12 233 THR A O 1
ATOM 1910 N N . VAL A 1 234 ? -1.626 15.913 14.354 1.00 92.31 234 VAL A N 1
ATOM 1911 C CA . VAL A 1 234 ? -2.758 16.243 15.229 1.00 92.31 234 VAL A CA 1
ATOM 1912 C C . VAL A 1 234 ? -4.050 15.778 14.557 1.00 92.31 234 VAL A C 1
ATOM 1914 O O . VAL A 1 234 ? -4.211 15.935 13.347 1.00 92.31 234 VAL A O 1
ATOM 1917 N N . VAL A 1 235 ? -4.976 15.233 15.341 1.00 94.25 235 VAL A N 1
ATOM 1918 C CA . VAL A 1 235 ? -6.314 14.810 14.917 1.00 94.25 235 VAL A CA 1
ATOM 1919 C C . VAL A 1 235 ? -7.329 15.423 15.872 1.00 94.25 235 VAL A C 1
ATOM 1921 O O . VAL A 1 235 ? -7.222 15.267 17.083 1.00 94.25 235 VAL A O 1
ATOM 1924 N N . THR A 1 236 ? -8.302 16.158 15.347 1.00 92.06 236 THR A N 1
ATOM 1925 C CA . THR A 1 236 ? -9.226 16.944 16.179 1.00 92.06 236 THR A CA 1
ATOM 1926 C C . THR A 1 236 ? -10.641 16.391 16.203 1.00 92.06 236 THR A C 1
ATOM 1928 O O . THR A 1 236 ? -11.395 16.714 17.120 1.00 92.06 236 THR A O 1
ATOM 1931 N N . ASP A 1 237 ? -11.021 15.577 15.221 1.00 95.06 237 ASP A N 1
ATOM 1932 C CA . ASP A 1 237 ? -12.350 14.996 15.149 1.00 95.06 237 ASP A CA 1
ATOM 1933 C C . ASP A 1 237 ? -12.449 13.706 15.970 1.00 95.06 237 ASP A C 1
ATOM 1935 O O . ASP A 1 237 ? -11.510 12.914 16.086 1.00 95.06 237 ASP A O 1
ATOM 1939 N N . GLN A 1 238 ? -13.626 13.501 16.555 1.00 93.69 238 GLN A N 1
ATOM 1940 C CA . GLN A 1 238 ? -13.803 12.446 17.540 1.00 93.69 238 GLN A CA 1
ATOM 1941 C C . GLN A 1 238 ? -13.854 11.044 16.919 1.00 93.69 238 GLN A C 1
ATOM 1943 O O . GLN A 1 238 ? -13.393 10.078 17.525 1.00 93.69 238 GLN A O 1
ATOM 1948 N N . GLU A 1 239 ? -14.388 10.918 15.703 1.00 94.75 239 GLU A N 1
ATOM 1949 C CA . GLU A 1 239 ? -14.465 9.632 15.004 1.00 94.75 239 GLU A CA 1
ATOM 1950 C C . GLU A 1 239 ? -13.062 9.091 14.702 1.00 94.75 239 GLU A C 1
ATOM 1952 O O . GLU A 1 239 ? -12.767 7.926 14.980 1.00 94.75 239 GLU A O 1
ATOM 1957 N N . SER A 1 240 ? -12.171 9.947 14.205 1.00 95.44 240 SER A N 1
ATOM 1958 C CA . SER A 1 240 ? -10.800 9.573 13.863 1.00 95.44 240 SER A CA 1
ATOM 1959 C C . SER A 1 240 ? -9.951 9.265 15.091 1.00 95.44 240 SER A C 1
ATOM 1961 O O . SER A 1 240 ? -9.145 8.335 15.062 1.00 95.44 240 SER A O 1
ATOM 1963 N N . LEU A 1 241 ? -10.150 9.978 16.204 1.00 96.44 241 LEU A N 1
ATOM 1964 C CA . LEU A 1 241 ? -9.494 9.641 17.470 1.00 96.44 241 LEU A CA 1
ATOM 1965 C C . LEU A 1 241 ? -9.941 8.270 17.990 1.00 96.44 241 LEU A C 1
ATOM 1967 O O . LEU A 1 241 ? -9.107 7.466 18.406 1.00 96.44 241 LEU A O 1
ATOM 1971 N N . VAL A 1 242 ? -11.238 7.959 17.904 1.00 95.19 242 VAL A N 1
ATOM 1972 C CA . VAL A 1 242 ? -11.760 6.627 18.249 1.00 95.19 242 VAL A CA 1
ATOM 1973 C C . VAL A 1 242 ? -11.199 5.548 17.319 1.00 95.19 242 VAL A C 1
ATOM 1975 O O . VAL A 1 242 ? -10.862 4.461 17.793 1.00 95.19 242 VAL A O 1
ATOM 1978 N N . LEU A 1 243 ? -11.049 5.831 16.021 1.00 95.31 243 LEU A N 1
ATOM 1979 C CA . LEU A 1 243 ? -10.372 4.933 15.084 1.00 95.31 243 LEU A CA 1
ATOM 1980 C C . LEU A 1 243 ? -8.938 4.642 15.543 1.00 95.31 243 LEU A C 1
ATOM 1982 O O . LEU A 1 243 ? -8.582 3.474 15.673 1.00 95.31 243 LEU A O 1
ATOM 1986 N N . LEU A 1 244 ? -8.139 5.670 15.843 1.00 94.56 244 LEU A N 1
ATOM 1987 C CA . LEU A 1 244 ? -6.755 5.502 16.298 1.00 94.56 244 LEU A CA 1
ATOM 1988 C C . LEU A 1 244 ? -6.658 4.707 17.605 1.00 94.56 244 LEU A C 1
ATOM 1990 O O . LEU A 1 244 ? -5.784 3.853 17.733 1.00 94.56 244 LEU A O 1
ATOM 1994 N N . ILE A 1 245 ? -7.573 4.933 18.551 1.00 94.31 245 ILE A N 1
ATOM 1995 C CA . ILE A 1 245 ? -7.648 4.149 19.792 1.00 94.31 245 ILE A CA 1
ATOM 1996 C C . ILE A 1 245 ? -7.956 2.682 19.479 1.00 94.31 245 ILE A C 1
ATOM 1998 O O . ILE A 1 245 ? -7.293 1.794 20.002 1.00 94.31 245 ILE A O 1
ATOM 2002 N N . ASN A 1 246 ? -8.920 2.401 18.600 1.00 92.81 246 ASN A N 1
ATOM 2003 C CA . ASN A 1 246 ? -9.236 1.023 18.221 1.00 92.81 246 ASN A CA 1
ATOM 2004 C C . ASN A 1 246 ? -8.073 0.344 17.481 1.00 92.81 246 ASN A C 1
ATOM 2006 O O . ASN A 1 246 ? -7.840 -0.839 17.709 1.00 92.81 246 ASN A O 1
ATOM 2010 N N . VAL A 1 247 ? -7.325 1.077 16.648 1.00 91.38 247 VAL A N 1
ATOM 2011 C CA . VAL A 1 247 ? -6.095 0.570 16.019 1.00 91.38 247 VAL A CA 1
ATOM 2012 C C . VAL A 1 247 ? -5.057 0.238 17.091 1.00 91.38 247 VAL A C 1
ATOM 2014 O O . VAL A 1 247 ? -4.534 -0.866 17.091 1.00 91.38 247 VAL A O 1
ATOM 2017 N N . TRP A 1 248 ? -4.819 1.138 18.049 1.00 90.31 248 TRP A N 1
ATOM 2018 C CA . TRP A 1 248 ? -3.898 0.903 19.169 1.00 90.31 248 TRP A CA 1
ATOM 2019 C C . TRP A 1 248 ? -4.272 -0.324 20.010 1.00 90.31 248 TRP A C 1
ATOM 2021 O O . TRP A 1 248 ? -3.391 -1.025 20.495 1.00 90.31 248 TRP A O 1
ATOM 2031 N N . MET A 1 249 ? -5.570 -0.585 20.178 1.00 88.44 249 MET A N 1
ATOM 2032 C CA . MET A 1 249 ? -6.059 -1.736 20.934 1.00 88.44 249 MET A CA 1
ATOM 2033 C C . MET A 1 249 ? -5.967 -3.050 20.154 1.00 88.44 249 MET A C 1
ATOM 2035 O O . MET A 1 249 ? -5.596 -4.068 20.725 1.00 88.44 249 MET A O 1
ATOM 2039 N N . TYR A 1 250 ? -6.395 -3.057 18.890 1.00 86.50 250 TYR A N 1
ATOM 2040 C CA . TYR A 1 250 ? -6.747 -4.299 18.192 1.00 86.50 250 TYR A CA 1
ATOM 2041 C C . TYR A 1 250 ? -5.899 -4.612 16.973 1.00 86.50 250 TYR A C 1
ATOM 2043 O O . TYR A 1 250 ? -5.994 -5.726 16.476 1.00 86.50 250 TYR A O 1
ATOM 2051 N N . TYR A 1 251 ? -5.131 -3.663 16.447 1.00 81.56 251 TYR A N 1
ATOM 2052 C CA . TYR A 1 251 ? -4.263 -3.944 15.312 1.00 81.56 251 TYR A CA 1
ATOM 2053 C C . TYR A 1 251 ? -2.956 -4.549 15.830 1.00 81.56 251 TYR A C 1
ATOM 2055 O O . TYR A 1 251 ? -2.215 -3.835 16.503 1.00 81.56 251 TYR A O 1
ATOM 2063 N N . ASP A 1 252 ? -2.753 -5.849 15.562 1.00 68.62 252 ASP A N 1
ATOM 2064 C CA . ASP A 1 252 ? -1.681 -6.731 16.071 1.00 68.62 252 ASP A CA 1
ATOM 2065 C C . ASP A 1 252 ? -0.681 -6.042 17.024 1.00 68.62 252 ASP A C 1
ATOM 2067 O O . ASP A 1 252 ? 0.369 -5.550 16.603 1.00 68.62 252 ASP A O 1
ATOM 2071 N N . PRO A 1 253 ? -0.980 -5.989 18.331 1.00 55.66 253 PRO A N 1
ATOM 2072 C CA . PRO A 1 253 ? -0.151 -5.261 19.284 1.00 55.66 253 PRO A CA 1
ATOM 2073 C C . PRO A 1 253 ? 1.213 -5.920 19.541 1.00 55.66 253 PRO A C 1
ATOM 2075 O O . PRO A 1 253 ? 2.093 -5.280 20.122 1.00 55.66 253 PRO A O 1
ATOM 2078 N N . THR A 1 254 ? 1.399 -7.181 19.140 1.00 52.78 254 THR A N 1
ATOM 2079 C CA . THR A 1 254 ? 2.640 -7.943 19.335 1.00 52.78 254 THR A CA 1
ATOM 2080 C C . THR A 1 254 ? 3.668 -7.686 18.237 1.00 52.78 254 THR A C 1
ATOM 2082 O O . THR A 1 254 ? 4.854 -7.570 18.552 1.00 52.78 254 THR A O 1
ATOM 2085 N N . ASP A 1 255 ? 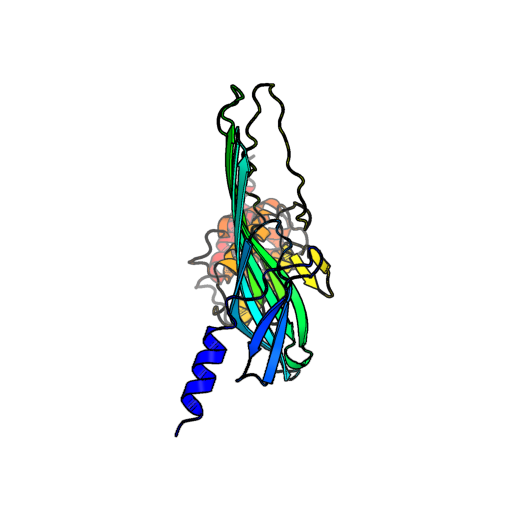3.218 -7.476 16.998 1.00 54.38 255 ASP A N 1
ATOM 2086 C CA . ASP A 1 255 ? 4.092 -7.220 15.845 1.00 54.38 255 ASP A CA 1
ATOM 2087 C C . ASP A 1 255 ? 4.093 -5.748 15.387 1.00 54.38 255 ASP A C 1
ATOM 2089 O O . ASP A 1 255 ? 4.896 -5.343 14.537 1.00 54.38 255 ASP A O 1
ATOM 2093 N N . PHE A 1 256 ? 3.229 -4.899 15.954 1.00 62.53 256 PHE A N 1
ATOM 2094 C CA . PHE A 1 256 ? 3.087 -3.506 15.534 1.00 62.53 256 PHE A CA 1
ATOM 2095 C C . PHE A 1 256 ? 3.923 -2.523 16.371 1.00 62.53 256 PHE A C 1
ATOM 2097 O O . PHE A 1 256 ? 3.448 -1.843 17.284 1.00 62.53 256 PHE A O 1
ATOM 2104 N N . HIS A 1 257 ? 5.199 -2.370 16.002 1.00 65.00 257 HIS A N 1
ATOM 2105 C CA . HIS A 1 257 ? 6.145 -1.442 16.645 1.00 65.00 257 HIS A CA 1
ATOM 2106 C C . HIS A 1 257 ? 5.763 0.051 16.583 1.00 65.00 257 HIS A C 1
ATOM 2108 O O . HIS A 1 257 ? 6.421 0.867 17.227 1.00 65.00 257 HIS A O 1
ATOM 2114 N N . ASP A 1 258 ? 4.726 0.432 15.832 1.00 67.06 258 ASP A N 1
ATOM 2115 C CA . ASP A 1 258 ? 4.309 1.827 15.650 1.00 67.06 258 ASP A CA 1
ATOM 2116 C C . ASP A 1 258 ? 3.232 2.296 16.653 1.00 67.06 258 ASP A C 1
ATOM 2118 O O . ASP A 1 258 ? 2.799 3.447 16.587 1.00 67.06 258 ASP A O 1
ATOM 2122 N N . ILE A 1 259 ? 2.869 1.477 17.651 1.00 71.12 259 ILE A N 1
ATOM 2123 C CA . ILE A 1 259 ? 2.081 1.893 18.833 1.00 71.12 259 ILE A CA 1
ATOM 2124 C C . ILE A 1 259 ? 2.559 3.227 19.455 1.00 71.12 259 ILE A C 1
ATOM 2126 O O . ILE A 1 259 ? 1.710 4.074 19.762 1.00 71.12 259 ILE A O 1
ATOM 2130 N N . PRO A 1 260 ? 3.877 3.486 19.617 1.00 80.19 260 PRO A N 1
ATOM 2131 C CA . PRO A 1 260 ? 4.369 4.775 20.100 1.00 80.19 260 PRO A CA 1
ATOM 2132 C C . PRO A 1 260 ? 3.922 5.957 19.233 1.00 80.19 260 PRO A C 1
ATOM 2134 O O . PRO A 1 260 ? 3.645 7.025 19.772 1.00 80.19 260 PRO A O 1
ATOM 2137 N N . SER A 1 261 ? 3.784 5.763 17.915 1.00 84.94 261 SER A N 1
ATOM 2138 C CA . SER A 1 261 ? 3.338 6.814 16.993 1.00 84.94 261 SER A CA 1
ATOM 2139 C C . SER A 1 261 ? 1.878 7.191 17.251 1.00 84.94 261 SER A C 1
ATOM 2141 O O . SER A 1 261 ? 1.553 8.376 17.277 1.00 84.94 261 SER A O 1
ATOM 2143 N N . ILE A 1 262 ? 1.009 6.211 17.533 1.00 90.44 262 ILE A N 1
ATOM 2144 C CA . ILE A 1 262 ? -0.389 6.484 17.910 1.00 90.44 262 ILE A CA 1
ATOM 2145 C C . ILE A 1 262 ? -0.443 7.274 19.217 1.00 90.44 262 ILE A C 1
ATOM 2147 O O . ILE A 1 262 ? -1.144 8.281 19.294 1.00 90.44 262 ILE A O 1
ATOM 2151 N N . TYR A 1 263 ? 0.340 6.877 20.225 1.00 90.81 263 TYR A N 1
ATOM 2152 C CA . TYR A 1 263 ? 0.403 7.624 21.483 1.00 90.81 263 TYR A CA 1
ATOM 2153 C C . TYR A 1 263 ? 0.844 9.079 21.270 1.00 90.81 263 TYR A C 1
ATOM 2155 O O . TYR A 1 263 ? 0.223 9.986 21.819 1.00 90.81 263 TYR A O 1
ATOM 2163 N N . THR A 1 264 ? 1.867 9.324 20.444 1.00 91.44 264 THR A N 1
ATOM 2164 C CA . THR A 1 264 ? 2.311 10.686 20.112 1.00 91.44 264 THR A CA 1
ATOM 2165 C C . THR A 1 264 ? 1.199 11.510 19.462 1.00 91.44 264 THR A C 1
ATOM 2167 O O . THR A 1 264 ? 0.997 12.659 19.854 1.00 91.44 264 THR A O 1
ATOM 2170 N N . ILE A 1 265 ? 0.437 10.933 18.526 1.00 93.75 265 ILE A N 1
ATOM 2171 C CA . ILE A 1 265 ? -0.698 11.621 17.890 1.00 93.75 265 ILE A CA 1
ATOM 2172 C C . ILE A 1 265 ? -1.766 11.972 18.933 1.00 93.75 265 ILE A C 1
ATOM 2174 O O . ILE A 1 265 ? -2.210 13.120 18.987 1.00 93.75 265 ILE A O 1
ATOM 2178 N N . LEU A 1 266 ? -2.144 11.022 19.796 1.00 94.62 266 LEU A N 1
ATOM 2179 C CA . LEU A 1 266 ? -3.133 11.248 20.858 1.00 94.62 266 LEU A CA 1
ATOM 2180 C C . LEU A 1 266 ? -2.659 12.316 21.860 1.00 94.62 266 LEU A C 1
ATOM 2182 O O . LEU A 1 266 ? -3.429 13.186 22.266 1.00 94.62 266 LEU A O 1
ATOM 2186 N N . LYS A 1 267 ? -1.371 12.309 22.217 1.00 94.06 267 LYS A N 1
ATOM 2187 C CA . LYS A 1 267 ? -0.760 13.322 23.089 1.00 94.06 267 LYS A CA 1
ATOM 2188 C C . LYS A 1 267 ? -0.837 14.719 22.472 1.00 94.06 267 LYS A C 1
ATOM 2190 O O . LYS A 1 267 ? -1.259 15.660 23.142 1.00 94.06 267 LYS A O 1
ATOM 2195 N N . ASN A 1 268 ? -0.471 14.853 21.200 1.00 94.50 268 ASN A N 1
ATOM 2196 C CA . ASN A 1 268 ? -0.514 16.130 20.483 1.00 94.50 268 ASN A CA 1
ATOM 2197 C C . ASN A 1 268 ? -1.948 16.628 20.241 1.00 94.50 268 ASN A C 1
ATOM 2199 O O . ASN A 1 268 ? -2.161 17.812 20.000 1.00 94.50 268 ASN A O 1
ATOM 2203 N N . SER A 1 269 ? -2.924 15.726 20.333 1.00 95.62 269 SER A N 1
ATOM 2204 C CA . SER A 1 269 ? -4.349 15.971 20.103 1.00 95.62 269 SER A CA 1
ATOM 2205 C C . SER A 1 269 ? -5.145 16.103 21.409 1.00 95.62 269 SER A C 1
ATOM 2207 O O . SER A 1 269 ? -6.339 15.792 21.470 1.00 95.62 269 SER A O 1
ATOM 2209 N N . ARG A 1 270 ? -4.483 16.503 22.500 1.00 93.12 270 ARG A N 1
ATOM 2210 C CA . ARG A 1 270 ? -5.151 16.911 23.744 1.00 93.12 270 ARG A CA 1
ATOM 2211 C C . ARG A 1 270 ? -5.818 18.284 23.535 1.00 93.12 270 ARG A C 1
ATOM 2213 O O . ARG A 1 270 ? -5.213 19.145 22.899 1.00 93.12 270 ARG A O 1
ATOM 2220 N N . PRO A 1 271 ? -7.004 18.546 24.121 1.00 94.94 271 PRO A N 1
ATOM 2221 C CA . PRO A 1 271 ? -7.762 17.708 25.063 1.00 94.94 271 PRO A CA 1
ATOM 2222 C C . PRO A 1 271 ? -8.668 16.636 24.428 1.00 94.94 271 PRO A C 1
ATOM 2224 O O . PRO A 1 271 ? -9.138 15.753 25.144 1.00 94.94 271 PRO A O 1
ATOM 2227 N N . GLN A 1 272 ? -8.903 16.673 23.118 1.00 96.75 272 GLN A N 1
ATOM 2228 C CA . GLN A 1 272 ? -9.889 15.834 22.426 1.00 96.75 272 GLN A CA 1
ATOM 2229 C C . GLN A 1 272 ? -9.628 14.336 22.630 1.00 96.75 272 GLN A C 1
ATOM 2231 O O . GLN A 1 272 ? -10.556 13.564 22.850 1.00 96.75 272 GLN A O 1
ATOM 2236 N N . SER A 1 273 ? -8.358 13.927 22.660 1.00 96.25 273 SER A N 1
ATOM 2237 C CA . SER A 1 273 ? -7.981 12.524 22.888 1.00 96.25 273 SER A CA 1
ATOM 2238 C C . SER A 1 273 ? -8.367 12.001 24.275 1.00 96.25 273 SER A C 1
ATOM 2240 O O . SER A 1 273 ? -8.735 10.837 24.407 1.00 96.25 273 SER A O 1
ATOM 2242 N N . ILE A 1 274 ? -8.341 12.848 25.312 1.00 96.31 274 ILE A N 1
ATOM 2243 C CA . ILE A 1 274 ? -8.787 12.462 26.663 1.00 96.31 274 ILE A CA 1
ATOM 2244 C C . ILE A 1 274 ? -10.285 12.161 26.633 1.00 96.31 274 ILE A C 1
ATOM 2246 O O . ILE A 1 274 ? -10.739 11.152 27.172 1.00 96.31 274 ILE A O 1
ATOM 2250 N N . GLU A 1 275 ? -11.052 13.028 25.973 1.00 96.94 275 GLU A N 1
ATOM 2251 C CA . GLU A 1 275 ? -12.487 12.837 25.794 1.00 96.94 275 GLU A CA 1
ATOM 2252 C C . GLU A 1 275 ? -12.781 11.568 24.982 1.00 96.94 275 GLU A C 1
ATOM 2254 O O . GLU A 1 275 ? -13.636 10.774 25.371 1.00 96.94 275 GLU A O 1
ATOM 2259 N N . ALA A 1 276 ? -12.020 11.324 23.910 1.00 97.25 276 ALA A N 1
ATOM 2260 C CA . ALA A 1 276 ? -12.125 10.127 23.078 1.00 97.25 276 ALA A CA 1
ATOM 2261 C C . ALA A 1 276 ? -11.948 8.840 23.893 1.00 97.25 276 ALA A C 1
ATOM 2263 O O . ALA A 1 276 ? -12.772 7.927 23.816 1.00 97.25 276 ALA A O 1
ATOM 2264 N N . VAL A 1 277 ? -10.896 8.780 24.718 1.00 96.50 277 VAL A N 1
ATOM 2265 C CA . VAL A 1 277 ? -10.607 7.615 25.565 1.00 96.50 277 VAL A CA 1
ATOM 2266 C C . VAL A 1 277 ? -11.692 7.431 26.628 1.00 96.50 277 VAL A C 1
ATOM 2268 O O . VAL A 1 277 ? -12.171 6.312 26.810 1.00 96.50 277 VAL A O 1
ATOM 2271 N N . LYS A 1 278 ? -12.150 8.508 27.284 1.00 97.00 278 LYS A N 1
ATOM 2272 C CA . LYS A 1 278 ? -13.264 8.445 28.251 1.00 97.00 278 LYS A CA 1
ATOM 2273 C C . LYS A 1 278 ? -14.537 7.906 27.609 1.00 97.00 278 LYS A C 1
ATOM 2275 O O . LYS A 1 278 ? -15.154 6.987 28.149 1.00 97.00 278 LYS A O 1
ATOM 2280 N N . ASN A 1 279 ? -14.888 8.417 26.432 1.00 96.25 279 ASN A N 1
ATOM 2281 C CA . ASN A 1 279 ? -16.038 7.945 25.672 1.00 96.25 279 ASN A CA 1
ATOM 2282 C C . ASN A 1 279 ? -15.881 6.472 25.283 1.00 96.25 279 ASN A C 1
ATOM 2284 O O . ASN A 1 279 ? -16.835 5.706 25.399 1.00 96.25 279 ASN A O 1
ATOM 2288 N N . ARG A 1 280 ? -14.687 6.036 24.876 1.00 95.44 280 ARG A N 1
ATOM 2289 C CA . ARG A 1 280 ? -14.440 4.638 24.509 1.00 95.44 280 ARG A CA 1
ATOM 2290 C C . ARG A 1 280 ? -14.546 3.674 25.694 1.00 95.44 280 ARG A C 1
ATOM 2292 O O . ARG A 1 280 ? -15.087 2.584 25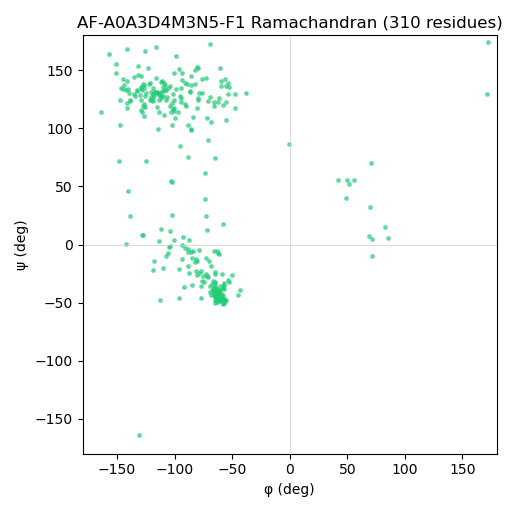.520 1.00 95.44 280 ARG A O 1
ATOM 2299 N N . ILE A 1 281 ? -14.073 4.081 26.874 1.00 94.56 281 ILE A N 1
ATOM 2300 C CA . ILE A 1 281 ? -14.227 3.329 28.132 1.00 94.56 281 ILE A CA 1
ATOM 2301 C C . ILE A 1 281 ? -15.709 3.242 28.524 1.00 94.56 281 ILE A C 1
ATOM 2303 O O . ILE A 1 281 ? -16.188 2.177 28.902 1.00 94.56 281 ILE A O 1
ATOM 2307 N N . ALA A 1 282 ? -16.460 4.341 28.412 1.00 94.81 282 ALA A N 1
ATOM 2308 C CA . ALA A 1 282 ? -17.894 4.338 28.708 1.00 94.81 282 ALA A CA 1
ATOM 2309 C C . ALA A 1 282 ? -18.691 3.447 27.736 1.00 94.81 282 ALA A C 1
ATOM 2311 O O . ALA A 1 282 ? -19.671 2.821 28.131 1.00 94.81 282 ALA A O 1
ATOM 2312 N N . ASN A 1 283 ? -18.242 3.351 26.480 1.00 94.00 283 ASN A N 1
ATOM 2313 C CA . ASN A 1 283 ? -18.847 2.539 25.421 1.00 94.00 283 ASN A CA 1
ATOM 2314 C C . ASN A 1 283 ? -18.068 1.234 25.189 1.00 94.00 283 ASN A C 1
ATOM 2316 O O . ASN A 1 283 ? -17.640 0.919 24.075 1.00 94.00 283 ASN A O 1
ATOM 2320 N N . LYS A 1 284 ? -17.861 0.481 26.269 1.00 92.81 284 LYS A N 1
ATOM 2321 C CA . LYS A 1 284 ? -17.287 -0.867 26.248 1.00 92.81 284 LYS A CA 1
ATOM 2322 C C . LYS A 1 284 ? -18.141 -1.818 25.396 1.00 92.81 284 LYS A C 1
ATOM 2324 O O . LYS A 1 284 ? -19.363 -1.837 25.531 1.00 92.81 284 LYS A O 1
ATOM 2329 N N . LYS A 1 285 ? -17.514 -2.653 24.563 1.00 90.50 285 LYS A N 1
ATOM 2330 C CA . LYS A 1 285 ? -18.221 -3.706 23.810 1.00 90.50 285 LYS A CA 1
ATOM 2331 C C . LYS A 1 285 ? -18.476 -4.930 24.688 1.00 90.50 285 LYS A C 1
ATOM 2333 O O . LYS A 1 285 ? -17.715 -5.219 25.606 1.00 90.50 285 LYS A O 1
ATOM 2338 N N . GLU A 1 286 ? -19.524 -5.688 24.374 1.00 91.25 286 GLU A N 1
ATOM 2339 C CA . GLU A 1 286 ? -19.959 -6.837 25.188 1.00 91.25 286 GLU A CA 1
ATOM 2340 C C . GLU A 1 286 ? -18.874 -7.904 25.385 1.00 91.25 286 GLU A C 1
ATOM 2342 O O . GLU A 1 286 ? -18.781 -8.504 26.452 1.00 91.25 286 GLU A O 1
ATOM 2347 N N . TRP A 1 287 ? -18.029 -8.111 24.375 1.00 89.38 287 TRP A N 1
ATOM 2348 C CA . TRP A 1 287 ? -16.951 -9.100 24.397 1.00 89.38 287 TRP A CA 1
ATOM 2349 C C . TRP A 1 287 ? -15.661 -8.610 25.079 1.00 89.38 287 TRP A C 1
ATOM 2351 O O . TRP A 1 287 ? -14.726 -9.388 25.247 1.00 89.38 287 TRP A O 1
ATOM 2361 N N . GLU A 1 288 ? -15.580 -7.338 25.479 1.00 91.50 288 GLU A N 1
ATOM 2362 C CA . GLU A 1 288 ? -14.412 -6.779 26.169 1.00 91.50 288 GLU A CA 1
ATOM 2363 C C . GLU A 1 288 ? -14.451 -7.091 27.674 1.00 91.50 288 GLU A C 1
ATOM 2365 O O . GLU A 1 288 ? -15.515 -7.167 28.296 1.00 91.50 288 GLU A O 1
ATOM 2370 N N . ASN A 1 289 ? -13.284 -7.213 28.310 1.00 89.56 289 ASN A N 1
ATOM 2371 C CA . ASN A 1 289 ? -13.175 -7.481 29.744 1.00 89.56 289 ASN A CA 1
ATOM 2372 C C . ASN A 1 289 ? -12.286 -6.434 30.428 1.00 89.56 289 ASN A C 1
ATOM 2374 O O . ASN A 1 289 ? -11.235 -6.066 29.918 1.00 89.56 289 ASN A O 1
ATOM 2378 N N . GLU A 1 290 ? -12.707 -5.959 31.602 1.00 88.25 290 GLU A N 1
ATOM 2379 C CA . GLU A 1 290 ? -11.934 -4.995 32.395 1.00 88.25 290 GLU A CA 1
ATOM 2380 C C . GLU A 1 290 ? -10.600 -5.550 32.900 1.00 88.25 290 GLU A C 1
ATOM 2382 O O . GLU A 1 290 ? -9.689 -4.773 33.176 1.00 88.25 290 GLU A O 1
ATOM 2387 N N . GLY A 1 291 ? -10.500 -6.873 33.044 1.00 87.81 291 GLY A N 1
ATOM 2388 C CA . GLY A 1 291 ? -9.320 -7.557 33.561 1.00 87.81 291 GLY A CA 1
ATOM 2389 C C . GLY A 1 291 ? -8.335 -8.042 32.499 1.00 87.81 291 GLY A C 1
ATOM 2390 O O . GLY A 1 291 ? -7.333 -8.643 32.877 1.00 87.81 291 GLY A O 1
ATOM 2391 N N . SER A 1 292 ? -8.598 -7.836 31.203 1.00 84.94 292 SER A N 1
ATOM 2392 C CA . SER A 1 292 ? -7.710 -8.322 30.141 1.00 84.94 292 SER A CA 1
ATOM 2393 C C . SER A 1 292 ? -7.446 -7.287 29.052 1.00 84.94 292 SER A C 1
ATOM 2395 O O . SER A 1 292 ? -8.335 -6.532 28.640 1.00 84.94 292 SER A O 1
ATOM 2397 N N . ALA A 1 293 ? -6.216 -7.316 28.542 1.00 84.06 293 ALA A N 1
ATOM 2398 C CA . ALA A 1 293 ? -5.819 -6.556 27.371 1.00 84.06 293 ALA A CA 1
ATOM 2399 C C . ALA A 1 293 ? -6.658 -6.975 26.144 1.00 84.06 293 ALA A C 1
ATOM 2401 O O . ALA A 1 293 ? -7.150 -8.108 26.087 1.00 84.06 293 ALA A O 1
ATOM 2402 N N . PRO A 1 294 ? -6.861 -6.067 25.175 1.00 87.06 294 PRO A N 1
ATOM 2403 C CA . PRO A 1 294 ? -6.354 -4.687 25.152 1.00 87.06 294 PRO A CA 1
ATOM 2404 C C . PRO A 1 294 ? -7.250 -3.673 25.891 1.00 87.06 294 PRO A C 1
ATOM 2406 O O . PRO A 1 294 ? -6.881 -2.511 26.043 1.00 87.06 294 PRO A O 1
ATOM 2409 N N . TYR A 1 295 ? -8.437 -4.074 26.365 1.00 90.25 295 TYR A N 1
ATOM 2410 C CA . TYR A 1 295 ? -9.391 -3.148 26.991 1.00 90.25 295 TYR A CA 1
ATOM 2411 C C . TYR A 1 295 ? -8.926 -2.618 28.353 1.00 90.25 295 TYR A C 1
ATOM 2413 O O . TYR A 1 295 ? -9.068 -1.422 28.620 1.00 90.25 295 TYR A O 1
ATOM 2421 N N . SER A 1 296 ? -8.333 -3.470 29.197 1.00 88.81 296 SER A N 1
ATOM 2422 C CA . SER A 1 296 ? -7.781 -3.060 30.500 1.00 88.81 296 SER A CA 1
ATOM 2423 C C . SER A 1 296 ? -6.792 -1.896 30.395 1.00 88.81 296 SER A C 1
ATOM 2425 O O . SER A 1 296 ? -6.704 -1.062 31.301 1.00 88.81 296 SER A O 1
ATOM 2427 N N . ASP A 1 297 ? -6.089 -1.803 29.267 1.00 90.31 297 ASP A N 1
ATOM 2428 C CA . ASP A 1 297 ? -4.966 -0.889 29.084 1.00 90.31 297 ASP A CA 1
ATOM 2429 C C . ASP A 1 297 ? -5.430 0.541 28.771 1.00 90.31 297 ASP A C 1
ATOM 2431 O O . ASP A 1 297 ? -4.667 1.494 28.950 1.00 90.31 297 ASP A O 1
ATOM 2435 N N . LEU A 1 298 ? -6.710 0.733 28.418 1.00 93.50 298 LEU A N 1
ATOM 2436 C CA . LEU A 1 298 ? -7.303 2.057 28.208 1.00 93.50 298 LEU A CA 1
ATOM 2437 C C . LEU A 1 298 ? -7.248 2.935 29.461 1.00 93.50 298 LEU A C 1
ATOM 2439 O O . LEU A 1 298 ? -7.039 4.141 29.347 1.00 93.50 298 LEU A O 1
ATOM 2443 N N . LYS A 1 299 ? -7.394 2.354 30.662 1.00 92.88 299 LYS A N 1
ATOM 2444 C CA . LYS A 1 299 ? -7.260 3.105 31.925 1.00 92.88 299 LYS A CA 1
ATOM 2445 C C . LYS A 1 299 ? -5.828 3.634 32.092 1.00 92.88 299 LYS A C 1
ATOM 2447 O O . LYS A 1 299 ? -5.637 4.760 32.544 1.00 92.88 299 LYS A O 1
ATOM 2452 N N . GLY A 1 300 ? -4.832 2.845 31.683 1.00 91.06 300 GLY A N 1
ATOM 2453 C CA . GLY A 1 300 ? -3.425 3.250 31.671 1.00 91.06 300 GLY A CA 1
ATOM 2454 C C . GLY A 1 300 ? -3.135 4.330 30.628 1.00 91.06 300 GLY A C 1
ATOM 2455 O O . GLY A 1 300 ? -2.472 5.318 30.942 1.00 91.06 300 GLY A O 1
ATOM 2456 N N . LEU A 1 301 ? -3.676 4.183 29.414 1.00 92.56 301 LEU A N 1
ATOM 2457 C CA . LEU A 1 301 ? -3.588 5.201 28.364 1.00 92.56 301 LEU A CA 1
ATOM 2458 C C . LEU A 1 301 ? -4.213 6.527 28.815 1.00 92.56 301 LEU A C 1
ATOM 2460 O O . LEU A 1 301 ? -3.582 7.572 28.672 1.00 92.56 301 LEU A O 1
ATOM 2464 N N . LEU A 1 302 ? -5.416 6.480 29.398 1.00 95.06 302 LEU A N 1
ATOM 2465 C CA . LEU A 1 302 ? -6.106 7.660 29.913 1.00 95.06 302 LEU A CA 1
ATOM 2466 C C . LEU A 1 302 ? -5.260 8.373 30.964 1.00 95.06 302 LEU A C 1
ATOM 2468 O O . LEU A 1 302 ? -5.018 9.566 30.835 1.00 95.06 302 LEU A O 1
ATOM 2472 N N . LYS A 1 303 ? -4.763 7.626 31.954 1.00 94.06 303 LYS A N 1
ATOM 2473 C CA . LYS A 1 303 ? -3.927 8.181 33.017 1.00 94.06 303 LYS A CA 1
ATOM 2474 C C . LYS A 1 303 ? -2.689 8.881 32.452 1.00 94.06 303 LYS A C 1
ATOM 2476 O O . LYS A 1 303 ? -2.424 10.022 32.802 1.00 94.06 303 LYS A O 1
ATOM 2481 N N . ARG A 1 304 ? -1.973 8.254 31.512 1.00 92.31 304 ARG A N 1
ATOM 2482 C CA . ARG A 1 304 ? -0.813 8.876 30.843 1.00 92.31 304 ARG A CA 1
ATOM 2483 C C . ARG A 1 304 ? -1.180 10.175 30.118 1.00 92.31 304 ARG A C 1
ATOM 2485 O O . ARG A 1 304 ? -0.458 11.164 30.210 1.00 92.31 304 ARG A O 1
ATOM 2492 N N . LEU A 1 305 ? -2.318 10.177 29.425 1.00 93.12 305 LEU A N 1
ATOM 2493 C CA . LEU A 1 305 ? -2.850 11.359 28.750 1.00 93.12 305 LEU A CA 1
ATOM 2494 C C . LEU A 1 305 ? -3.423 12.406 29.711 1.00 93.12 305 LEU A C 1
ATOM 2496 O O . LEU A 1 305 ? -3.711 13.499 29.252 1.00 93.12 305 LEU A O 1
ATOM 2500 N N . GLU A 1 306 ? -3.622 12.127 30.997 1.00 92.94 306 GLU A N 1
ATOM 2501 C CA . GLU A 1 306 ? -4.047 13.116 31.996 1.00 92.94 306 GLU A CA 1
ATOM 2502 C C . GLU A 1 306 ? -2.829 13.677 32.750 1.00 92.94 306 GLU A C 1
ATOM 2504 O O . GLU A 1 306 ? -2.679 14.900 32.822 1.00 92.94 306 GLU A O 1
ATOM 2509 N N . ASP A 1 307 ? -1.917 12.798 33.182 1.00 87.25 307 ASP A N 1
ATOM 2510 C CA . ASP A 1 307 ? -0.765 13.087 34.049 1.00 87.25 307 ASP A CA 1
ATOM 2511 C C . ASP A 1 307 ? 0.308 13.985 33.394 1.00 87.25 307 ASP A C 1
ATOM 2513 O O . ASP A 1 307 ? 0.933 14.788 34.078 1.00 87.25 307 ASP A O 1
ATOM 2517 N N . GLU A 1 308 ? 0.517 13.935 32.070 1.00 66.56 308 GLU A N 1
ATOM 2518 C CA . GLU A 1 308 ? 1.573 14.729 31.391 1.00 66.56 308 GLU A CA 1
ATOM 2519 C C . GLU A 1 308 ? 1.287 16.255 31.287 1.00 66.56 308 GLU A C 1
ATOM 2521 O O . GLU A 1 308 ? 1.806 16.936 30.404 1.00 66.56 308 GLU A O 1
ATOM 2526 N N . ASN A 1 309 ? 0.468 16.820 32.180 1.00 54.75 309 ASN A N 1
ATOM 2527 C CA . ASN A 1 309 ? 0.376 18.273 32.381 1.00 54.75 309 ASN A CA 1
ATOM 2528 C C . ASN A 1 309 ? 1.532 18.843 33.243 1.00 54.75 309 ASN A C 1
ATOM 2530 O O . ASN A 1 309 ? 1.616 20.063 33.363 1.00 54.75 309 ASN A O 1
ATOM 2534 N N . ASP A 1 310 ? 2.416 17.997 33.796 1.00 46.59 310 ASP A N 1
ATOM 2535 C CA . ASP A 1 310 ? 3.459 18.387 34.771 1.00 46.59 310 ASP A CA 1
ATOM 2536 C C . ASP A 1 310 ? 4.891 18.563 34.208 1.00 46.59 310 ASP A C 1
ATOM 2538 O O . ASP A 1 310 ? 5.808 18.871 34.965 1.00 46.59 310 ASP A O 1
ATOM 2542 N N . GLU A 1 311 ? 5.122 18.433 32.896 1.00 43.44 311 GLU A N 1
ATOM 2543 C CA . GLU A 1 311 ? 6.432 18.743 32.276 1.00 43.44 311 GLU A CA 1
ATOM 2544 C C . GLU A 1 311 ? 6.426 20.099 31.541 1.00 43.44 311 GLU A C 1
ATOM 2546 O O . GLU A 1 311 ? 6.743 20.195 30.351 1.00 43.44 311 GLU A O 1
ATOM 2551 N N . ARG A 1 312 ? 6.045 21.164 32.255 1.00 40.50 312 ARG A N 1
ATOM 2552 C CA . ARG A 1 312 ? 6.331 22.557 31.877 1.00 40.50 312 ARG A CA 1
ATOM 2553 C C . ARG A 1 312 ? 7.161 23.249 32.942 1.00 40.50 312 ARG A C 1
ATOM 2555 O O . ARG A 1 312 ? 6.776 23.174 34.125 1.00 40.50 312 ARG A O 1
#

Mean predicted aligned error: 15.06 Å

Sequence (312 aa):
MRIILLLSCFLVSNYTFSQFTDPHSTKQLFYTYNGNSDTLFFNIPEFNGLLTCDVQLIDTIDYTQSGRKEYVFLKTCNGWFGRNGATFSDHVELRIKTYEIWDLDKKKQLFSATFSYDHWFSFYRAALIIPNTSGYDKYEYHIAILKDKILISNLKMAPLKLETDSNGETVSVNQNIKPDNEAGVYLFHDTSFIKQAPLETIKTIFNAYISNQENIDTEVNKDLMRVSLKSLTVVTDQESLVLLINVWMYYDPTDFHDIPSIYTILKNSRPQSIEAVKNRIANKKEWENEGSAPYSDLKGLLKRLEDENDER